Protein AF-0000000068951073 (afdb_homodimer)

Solvent-accessible surface area (backbone atoms only — not comparable to full-atom values): 12946 Å² total; per-residue (Å²): 120,72,70,44,59,43,46,35,38,71,40,41,69,66,55,44,50,53,49,53,48,31,36,75,71,64,76,38,77,85,59,96,83,52,54,83,24,68,29,60,34,55,61,54,44,25,63,67,56,27,72,68,44,30,48,49,50,26,48,31,49,72,62,54,39,54,24,52,64,53,44,18,71,74,68,70,48,55,50,70,59,49,50,55,52,49,49,54,37,34,74,46,60,66,33,48,74,41,80,28,74,96,70,26,56,11,53,41,41,55,45,40,25,37,32,37,65,45,67,40,105,119,72,68,44,59,42,48,35,38,72,42,40,68,66,54,44,51,53,49,54,49,32,36,75,71,64,76,39,76,84,60,96,83,52,55,83,24,67,29,61,34,54,62,54,44,26,63,66,57,26,73,70,44,30,48,50,50,25,48,32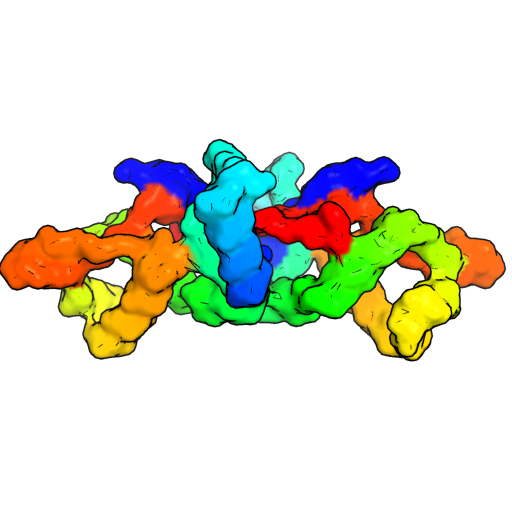,48,72,65,53,39,54,24,52,65,54,44,20,69,75,69,70,45,56,51,70,59,49,50,55,53,50,49,54,36,32,75,46,60,66,33,50,73,41,79,28,75,96,69,25,56,12,52,43,41,53,45,40,24,35,32,38,66,46,65,40,106

Secondary structure (DSSP, 8-state):
---SEEEEEE--HHHHHHHHHHHHTTS-PPPTT--SEEES-HHHHHHHT-HHHHHHHHHHHHH--SSHHHHHHHH---HHHHHHHHHHHHHHTS-EEEE-GGG-EEEE---SEEEEEEE--/---SEEEEEE--HHHHHHHHHHHHTTS-PPPTT--SEEES-HHHHHHHT-HHHHHHHHHHHHH--SSHHHHHHHH---HHHHHHHHHHHHHHTS-EEEE-GGG-EEEE---SEEEEEEE--

Structure (mmCIF, N/CA/C/O backbone):
data_AF-0000000068951073-model_v1
#
loop_
_entity.id
_entity.type
_entity.pdbx_description
1 polymer 'Putative transcriptional regulator'
#
loop_
_atom_site.group_PDB
_atom_site.id
_atom_site.type_symbol
_atom_site.label_atom_id
_atom_site.label_alt_id
_atom_site.label_comp_id
_atom_site.label_asym_id
_atom_site.label_entity_id
_atom_site.label_seq_id
_atom_site.pdbx_PDB_ins_code
_atom_site.Cartn_x
_atom_site.Cartn_y
_atom_site.Cartn_z
_atom_site.occupancy
_atom_site.B_iso_or_equiv
_atom_site.auth_seq_id
_atom_site.auth_comp_id
_atom_site.auth_asym_id
_atom_site.auth_atom_id
_atom_site.pdbx_PDB_model_num
ATOM 1 N N . MET A 1 1 ? -4.938 12.195 20.953 1 51.97 1 MET A N 1
ATOM 2 C CA . MET A 1 1 ? -4.168 10.992 21.25 1 51.97 1 MET A CA 1
ATOM 3 C C . MET A 1 1 ? -3.938 10.156 20 1 51.97 1 MET A C 1
ATOM 5 O O . MET A 1 1 ? -4.816 10.062 19.141 1 51.97 1 MET A O 1
ATOM 9 N N . MET A 1 2 ? -2.75 10.008 19.594 1 65 2 MET A N 1
ATOM 10 C CA . MET A 1 2 ? -2.455 9.242 18.375 1 65 2 MET A CA 1
ATOM 11 C C . MET A 1 2 ? -2.943 7.805 18.516 1 65 2 MET A C 1
ATOM 13 O O . MET A 1 2 ? -2.723 7.16 19.531 1 65 2 MET A O 1
ATOM 17 N N . SER A 1 3 ? -4.078 7.41 17.844 1 66.38 3 SER A N 1
ATOM 18 C CA . SER A 1 3 ? -4.797 6.145 17.953 1 66.38 3 SER A CA 1
ATOM 19 C C . SER A 1 3 ? -4.105 5.043 17.156 1 66.38 3 SER A C 1
ATOM 21 O O . SER A 1 3 ? -4.742 4.066 16.75 1 66.38 3 SER A O 1
ATOM 23 N N . GLY A 1 4 ? -2.838 5.125 16.984 1 85.62 4 GLY A N 1
ATOM 24 C CA . GLY A 1 4 ? -2.168 4.047 16.266 1 85.62 4 GLY A CA 1
ATOM 25 C C . GLY A 1 4 ? -2.27 4.172 14.766 1 85.62 4 GLY A C 1
ATOM 26 O O . GLY A 1 4 ? -2.26 5.281 14.227 1 85.62 4 GLY A O 1
ATOM 27 N N . ASN A 1 5 ? -2.26 3.107 13.984 1 91.25 5 ASN A N 1
ATOM 28 C CA . ASN A 1 5 ? -2.334 3.123 12.531 1 91.25 5 ASN A CA 1
ATOM 29 C C . ASN A 1 5 ? -3.779 3.123 12.039 1 91.25 5 ASN A C 1
ATOM 31 O O . ASN A 1 5 ? -4.629 2.434 12.609 1 91.25 5 ASN A O 1
ATOM 35 N N . LEU A 1 6 ? -4.039 3.941 11.117 1 93.44 6 LEU A N 1
ATOM 36 C CA . LEU A 1 6 ? -5.32 3.945 10.422 1 93.44 6 LEU A CA 1
ATOM 37 C C . LEU A 1 6 ? -5.418 2.77 9.461 1 93.44 6 LEU A C 1
ATOM 39 O O . LEU A 1 6 ? -4.531 2.568 8.625 1 93.44 6 LEU A O 1
ATOM 43 N N . LYS A 1 7 ? -6.48 1.949 9.531 1 94.44 7 LYS A N 1
ATOM 44 C CA . LYS A 1 7 ? -6.68 0.857 8.586 1 94.44 7 LYS A CA 1
ATOM 45 C C . LYS A 1 7 ? -7.285 1.367 7.277 1 94.44 7 LYS A C 1
ATOM 47 O O . LYS A 1 7 ? -8.305 2.057 7.289 1 94.44 7 LYS A O 1
ATOM 52 N N . ILE A 1 8 ? -6.648 0.979 6.219 1 95 8 ILE A N 1
ATOM 53 C CA . ILE A 1 8 ? -7.148 1.418 4.922 1 95 8 ILE A CA 1
ATOM 54 C C . ILE A 1 8 ? -7.391 0.206 4.023 1 95 8 ILE A C 1
ATOM 56 O O . ILE A 1 8 ? -6.812 -0.862 4.242 1 95 8 ILE A O 1
ATOM 60 N N . GLY A 1 9 ? -8.305 0.366 3.092 1 93.38 9 GLY A N 1
ATOM 61 C CA . GLY A 1 9 ? -8.617 -0.663 2.109 1 93.38 9 GLY A CA 1
ATOM 62 C C . GLY A 1 9 ? -8.5 -0.174 0.679 1 93.38 9 GLY A C 1
ATOM 63 O O . GLY A 1 9 ? -8.352 1.025 0.436 1 93.38 9 GLY A O 1
ATOM 64 N N . ILE A 1 10 ? -8.516 -1.076 -0.234 1 94.94 10 ILE A N 1
ATOM 65 C CA . ILE A 1 10 ? -8.562 -0.79 -1.664 1 94.94 10 ILE A CA 1
ATOM 66 C C . ILE A 1 10 ? -9.836 -1.378 -2.271 1 94.94 10 ILE A C 1
ATOM 68 O O . ILE A 1 10 ? -10.117 -2.566 -2.105 1 94.94 10 ILE A O 1
ATOM 72 N N . ALA A 1 11 ? -10.547 -0.607 -2.934 1 91.06 11 ALA A N 1
ATOM 73 C CA . ALA A 1 11 ? -11.742 -1.056 -3.646 1 91.06 11 ALA A CA 1
ATOM 74 C C . ALA A 1 11 ? -12.094 -0.101 -4.785 1 91.06 11 ALA A C 1
ATOM 76 O O . ALA A 1 11 ? -11.984 1.118 -4.633 1 91.06 11 ALA A O 1
ATOM 77 N N . SER A 1 12 ? -12.43 -0.681 -5.879 1 88.44 12 SER A N 1
ATOM 78 C CA . SER A 1 12 ? -12.898 0.147 -6.984 1 88.44 12 SER A CA 1
ATOM 79 C C . SER A 1 12 ? -14.156 0.924 -6.602 1 88.44 12 SER A C 1
ATOM 81 O O . SER A 1 12 ? -14.828 0.581 -5.629 1 88.44 12 SER A O 1
ATOM 83 N N . LEU A 1 13 ? -14.406 1.966 -7.387 1 84.94 13 LEU A N 1
ATOM 84 C CA . LEU A 1 13 ? -15.617 2.742 -7.141 1 84.94 13 LEU A CA 1
ATOM 85 C C . LEU A 1 13 ? -16.859 1.858 -7.238 1 84.94 13 LEU A C 1
ATOM 87 O O . LEU A 1 13 ? -17.766 1.964 -6.41 1 84.94 13 LEU A O 1
ATOM 91 N N . ASP A 1 14 ? -16.859 0.975 -8.203 1 90.62 14 ASP A N 1
ATOM 92 C CA . ASP A 1 14 ? -17.984 0.076 -8.383 1 90.62 14 ASP A CA 1
ATOM 93 C C . ASP A 1 14 ? -18.125 -0.882 -7.199 1 90.62 14 ASP A C 1
ATOM 95 O O . ASP A 1 14 ? -19.234 -1.136 -6.715 1 90.62 14 ASP A O 1
ATOM 99 N N . ASP A 1 15 ? -17 -1.339 -6.824 1 88.44 15 ASP A N 1
ATOM 100 C CA . ASP A 1 15 ? -17.031 -2.244 -5.68 1 88.44 15 ASP A CA 1
ATOM 101 C C . ASP A 1 15 ? -17.5 -1.525 -4.422 1 88.44 15 ASP A C 1
ATOM 103 O O . ASP A 1 15 ? -18.266 -2.082 -3.637 1 88.44 15 ASP A O 1
ATOM 107 N N . PHE A 1 16 ? -17.078 -0.394 -4.273 1 82.56 16 PHE A N 1
ATOM 108 C CA . PHE A 1 16 ? -17.469 0.388 -3.107 1 82.56 16 PHE A CA 1
ATOM 109 C C . PHE A 1 16 ? -18.969 0.666 -3.125 1 82.56 16 PHE A C 1
ATOM 111 O O . PHE A 1 16 ? -19.656 0.482 -2.115 1 82.56 16 PHE A O 1
ATOM 118 N N . LYS A 1 17 ? -19.453 1.076 -4.227 1 87.81 17 LYS A N 1
ATOM 119 C CA . LYS A 1 17 ? -20.875 1.345 -4.375 1 87.81 17 LYS A CA 1
ATOM 120 C C . LYS A 1 17 ? -21.703 0.096 -4.082 1 87.81 17 LYS A C 1
ATOM 122 O O . LYS A 1 17 ? -22.719 0.165 -3.387 1 87.81 17 LYS A O 1
ATOM 127 N N . ALA A 1 18 ? -21.328 -0.991 -4.656 1 92.12 18 ALA A N 1
ATOM 128 C CA . ALA A 1 18 ? -22.016 -2.258 -4.453 1 92.12 18 ALA A CA 1
ATOM 129 C C . ALA A 1 18 ? -22.047 -2.637 -2.977 1 92.12 18 ALA A C 1
ATOM 131 O O . ALA A 1 18 ? -23.078 -3.096 -2.469 1 92.12 18 ALA A O 1
ATOM 132 N N . ARG A 1 19 ? -20.938 -2.393 -2.352 1 87.88 19 ARG A N 1
ATOM 133 C CA . ARG A 1 19 ? -20.859 -2.705 -0.928 1 87.88 19 ARG A CA 1
ATOM 134 C C . ARG A 1 19 ? -21.766 -1.785 -0.113 1 87.88 19 ARG A C 1
ATOM 136 O O . ARG A 1 19 ? -22.484 -2.242 0.779 1 87.88 19 ARG A O 1
ATOM 143 N N . THR A 1 20 ? -21.672 -0.516 -0.408 1 87.62 20 THR A N 1
ATOM 144 C CA . THR A 1 20 ? -22.5 0.465 0.277 1 87.62 20 THR A CA 1
ATOM 145 C C . THR A 1 20 ? -23.984 0.143 0.09 1 87.62 20 THR A C 1
ATOM 147 O O . THR A 1 20 ? -24.766 0.214 1.041 1 87.62 20 THR A O 1
ATOM 150 N N . MET A 1 21 ? -24.297 -0.303 -1.129 1 93.31 21 MET A N 1
ATOM 151 C CA . MET A 1 21 ? -25.672 -0.675 -1.417 1 93.31 21 MET A CA 1
ATOM 152 C C . MET A 1 21 ? -26.078 -1.931 -0.648 1 93.31 21 MET A C 1
ATOM 154 O O . MET A 1 21 ? -27.172 -2.01 -0.109 1 93.31 21 MET A O 1
ATOM 158 N N . ALA A 1 22 ? -25.234 -2.869 -0.587 1 93.5 22 ALA A N 1
ATOM 159 C CA . ALA A 1 22 ? -25.5 -4.105 0.138 1 93.5 22 ALA A CA 1
ATOM 160 C C . ALA A 1 22 ? -25.703 -3.84 1.626 1 93.5 22 ALA A C 1
ATOM 162 O O . ALA A 1 22 ? -26.562 -4.465 2.266 1 93.5 22 ALA A O 1
ATOM 163 N N . ILE A 1 23 ? -24.969 -2.908 2.17 1 91.38 23 ILE A N 1
ATOM 164 C CA . ILE A 1 23 ? -25.109 -2.523 3.57 1 91.38 23 ILE A CA 1
ATOM 165 C C . ILE A 1 23 ? -26.453 -1.835 3.785 1 91.38 23 ILE A C 1
ATOM 167 O O . ILE A 1 23 ? -27.172 -2.146 4.738 1 91.38 23 ILE A O 1
ATOM 171 N N . ALA A 1 24 ? -26.781 -0.931 2.916 1 93.12 24 ALA A N 1
ATOM 172 C CA . ALA A 1 24 ? -28.031 -0.193 3.004 1 93.12 24 ALA A CA 1
ATOM 17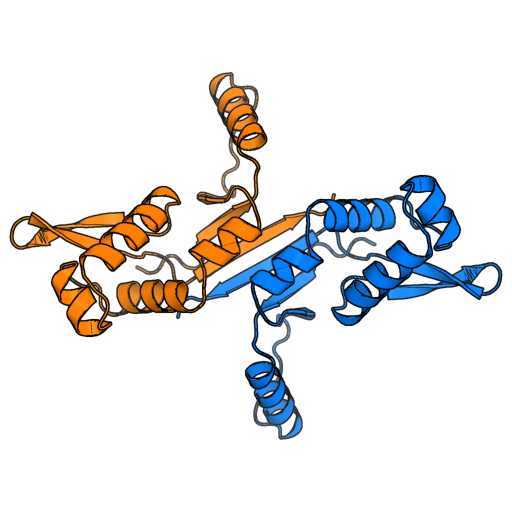3 C C . ALA A 1 24 ? -29.234 -1.133 2.896 1 93.12 24 ALA A C 1
ATOM 175 O O . ALA A 1 24 ? -30.25 -0.932 3.564 1 93.12 24 ALA A O 1
ATOM 176 N N . ARG A 1 25 ? -29.094 -2.203 2.268 1 95.44 25 ARG A N 1
ATOM 177 C CA . ARG A 1 25 ? -30.156 -3.174 2.041 1 95.44 25 ARG A CA 1
ATOM 178 C C . ARG A 1 25 ? -30.141 -4.273 3.096 1 95.44 25 ARG A C 1
ATOM 180 O O . ARG A 1 25 ? -30.953 -5.191 3.066 1 95.44 25 ARG A O 1
ATOM 187 N N . GLY A 1 26 ? -29.109 -4.164 3.92 1 92.44 26 GLY A N 1
ATOM 188 C CA . GLY A 1 26 ? -29.016 -5.105 5.027 1 92.44 26 GLY A CA 1
ATOM 189 C C . GLY A 1 26 ? -28.406 -6.438 4.637 1 92.44 26 GLY A C 1
ATOM 190 O O . GLY A 1 26 ? -28.484 -7.406 5.391 1 92.44 26 GLY A O 1
ATOM 191 N N . LYS A 1 27 ? -27.844 -6.559 3.52 1 93.5 27 LYS A N 1
ATOM 192 C CA . LYS A 1 27 ? -27.266 -7.805 3.023 1 93.5 27 LYS A CA 1
ATOM 193 C C . LYS A 1 27 ? -25.844 -7.996 3.537 1 93.5 27 LYS A C 1
ATOM 195 O O . LYS A 1 27 ? -25.312 -9.109 3.508 1 93.5 27 LYS A O 1
ATOM 200 N N . LEU A 1 28 ? -25.312 -6.836 3.898 1 87.75 28 LEU A N 1
ATOM 201 C CA . LEU A 1 28 ? -23.938 -6.863 4.387 1 87.75 28 LEU A CA 1
ATOM 202 C C . LEU A 1 28 ? -23.781 -6.02 5.652 1 87.75 28 LEU A C 1
ATOM 204 O O . LEU A 1 28 ? -24.281 -4.895 5.711 1 87.75 28 LEU A O 1
ATOM 208 N N . LYS A 1 29 ? -23.312 -6.551 6.707 1 88.56 29 LYS A N 1
ATOM 209 C CA . LYS A 1 29 ? -23 -5.809 7.926 1 88.56 29 LYS A CA 1
ATOM 210 C C . LYS A 1 29 ? -21.516 -5.484 8 1 88.56 29 LYS A C 1
ATOM 212 O O . LYS A 1 29 ? -20.672 -6.383 7.945 1 88.56 29 LYS A O 1
ATOM 217 N N . PRO A 1 30 ? -21.25 -4.238 8.07 1 84.12 30 PRO A N 1
ATOM 218 C CA . PRO A 1 30 ? -19.828 -3.914 8.18 1 84.12 30 PRO A CA 1
ATOM 219 C C . PRO A 1 30 ? -19.172 -4.516 9.43 1 84.12 30 PRO A C 1
ATOM 221 O O . PRO A 1 30 ? -19.797 -4.531 10.5 1 84.12 30 PRO A O 1
ATOM 224 N N . GLY A 1 31 ? -17.984 -5.055 9.195 1 82.12 31 GLY A N 1
ATOM 225 C CA . GLY A 1 31 ? -17.281 -5.648 10.32 1 82.12 31 GLY A CA 1
ATOM 226 C C . GLY A 1 31 ? -16.656 -4.617 11.242 1 82.12 31 GLY A C 1
ATOM 227 O O . GLY A 1 31 ? -16.422 -3.473 10.844 1 82.12 31 GLY A O 1
ATOM 228 N N . LYS A 1 32 ? -16.469 -4.977 12.508 1 80.81 32 LYS A N 1
ATOM 229 C CA . LYS A 1 32 ? -15.891 -4.082 13.5 1 80.81 32 LYS A CA 1
ATOM 230 C C . LYS A 1 32 ? -14.484 -3.658 13.102 1 80.81 32 LYS A C 1
ATOM 232 O O . LYS A 1 32 ? -14.062 -2.537 13.398 1 80.81 32 LYS A O 1
ATOM 237 N N . ASP A 1 33 ? -13.789 -4.504 12.281 1 84.06 33 ASP A N 1
ATOM 238 C CA . ASP A 1 33 ? -12.391 -4.254 11.969 1 84.06 33 ASP A CA 1
ATOM 239 C C . ASP A 1 33 ? -12.219 -3.824 10.516 1 84.06 33 ASP A C 1
ATOM 241 O O . ASP A 1 33 ? -11.117 -3.865 9.969 1 84.06 33 ASP A O 1
ATOM 245 N N . GLU A 1 34 ? -13.227 -3.328 9.992 1 87.5 34 GLU A N 1
ATOM 246 C CA . GLU A 1 34 ? -13.164 -2.955 8.586 1 87.5 34 GLU A CA 1
ATOM 247 C C . GLU A 1 34 ? -12.445 -1.622 8.398 1 87.5 34 GLU A C 1
ATOM 249 O O . GLU A 1 34 ? -12.547 -0.733 9.242 1 87.5 34 GLU A O 1
ATOM 254 N N . PRO A 1 35 ? -11.836 -1.498 7.293 1 90 35 PRO A N 1
ATOM 255 C CA . PRO A 1 35 ? -11.18 -0.217 7.023 1 90 35 PRO A CA 1
ATOM 256 C C . PRO A 1 35 ? -12.148 0.964 7.074 1 90 35 PRO A C 1
ATOM 258 O O . PRO A 1 35 ? -13.297 0.844 6.637 1 90 35 PRO A O 1
ATOM 261 N N . LYS A 1 36 ? -11.609 2.084 7.598 1 85.12 36 LYS A N 1
ATOM 262 C CA . LYS A 1 36 ? -12.398 3.311 7.66 1 85.12 36 LYS A CA 1
ATOM 263 C C . LYS A 1 36 ? -12.156 4.184 6.434 1 85.12 36 LYS A C 1
ATOM 265 O O . LYS A 1 36 ? -12.938 5.09 6.145 1 85.12 36 LYS A O 1
ATOM 270 N N . VAL A 1 37 ? -11.086 3.895 5.816 1 92.12 37 VAL A N 1
ATOM 271 C CA . VAL A 1 37 ? -10.68 4.676 4.652 1 92.12 37 VAL A CA 1
ATOM 272 C C . VAL A 1 37 ? -10.43 3.744 3.471 1 92.12 37 VAL A C 1
ATOM 274 O O . VAL A 1 37 ? -9.797 2.693 3.623 1 92.12 37 VAL A O 1
ATOM 277 N N . TRP A 1 38 ? -10.945 4.199 2.283 1 92.56 38 TRP A N 1
ATOM 278 C CA . TRP A 1 38 ? -10.828 3.367 1.09 1 92.56 38 TRP A CA 1
ATOM 279 C C . TRP A 1 38 ? -10.242 4.164 -0.072 1 92.56 38 TRP A C 1
ATOM 281 O O . TRP A 1 38 ? -10.617 5.316 -0.298 1 92.56 38 TRP A O 1
ATOM 291 N N . PHE A 1 39 ? -9.352 3.539 -0.693 1 95.44 39 PHE A N 1
ATOM 292 C CA . PHE A 1 39 ? -8.805 4.094 -1.923 1 95.44 39 PHE A CA 1
ATOM 293 C C . PHE A 1 39 ? -9.242 3.279 -3.131 1 95.44 39 PHE A C 1
ATOM 295 O O . PHE A 1 39 ? -9.414 2.061 -3.039 1 95.44 39 PHE A O 1
ATOM 302 N N . GLN A 1 40 ? -9.305 3.896 -4.277 1 94.19 40 GLN A N 1
ATOM 303 C CA . GLN A 1 40 ? -9.812 3.248 -5.48 1 94.19 40 GLN A CA 1
ATOM 304 C C . GLN A 1 40 ? -8.805 2.25 -6.035 1 94.19 40 GLN A C 1
ATOM 306 O O . GLN A 1 40 ? -9.172 1.321 -6.758 1 94.19 40 GLN A O 1
ATOM 311 N N . SER A 1 41 ? -7.516 2.5 -5.754 1 95.25 41 SER A N 1
ATOM 312 C CA . SER A 1 41 ? -6.445 1.646 -6.258 1 95.25 41 SER A CA 1
ATOM 313 C C . SER A 1 41 ? -5.141 1.895 -5.512 1 95.25 41 SER A C 1
ATOM 315 O O . SER A 1 41 ? -5.02 2.877 -4.773 1 95.25 41 SER A O 1
ATOM 317 N N . LEU A 1 42 ? -4.25 1.015 -5.734 1 96.25 42 LEU A N 1
ATOM 318 C CA . LEU A 1 42 ? -2.924 1.207 -5.16 1 96.25 42 LEU A CA 1
ATOM 319 C C . LEU A 1 42 ? -2.238 2.424 -5.77 1 96.25 42 LEU A C 1
ATOM 321 O O . LEU A 1 42 ? -1.478 3.119 -5.09 1 96.25 42 LEU A O 1
ATOM 325 N N . ASP A 1 43 ? -2.58 2.721 -7.035 1 97.06 43 ASP A N 1
ATOM 326 C CA . ASP A 1 43 ? -2.029 3.906 -7.684 1 97.06 43 ASP A CA 1
ATOM 327 C C . ASP A 1 43 ? -2.506 5.184 -6.996 1 97.06 43 ASP A C 1
ATOM 329 O O . ASP A 1 43 ? -1.719 6.105 -6.773 1 97.06 43 ASP A O 1
ATOM 333 N N . VAL A 1 44 ? -3.736 5.195 -6.746 1 96.75 44 VAL A N 1
ATOM 334 C CA . VAL A 1 44 ? -4.305 6.359 -6.074 1 96.75 44 VAL A CA 1
ATOM 335 C C . VAL A 1 44 ? -3.711 6.488 -4.676 1 96.75 44 VAL A C 1
ATOM 337 O O . VAL A 1 44 ? -3.342 7.586 -4.25 1 96.75 44 VAL A O 1
ATOM 340 N N . LEU A 1 45 ? -3.619 5.387 -3.955 1 97.31 45 LEU A N 1
ATOM 341 C CA . LEU A 1 45 ? -2.988 5.367 -2.639 1 97.31 45 LEU A CA 1
ATOM 342 C C . LEU A 1 45 ? -1.578 5.945 -2.705 1 97.31 45 LEU A C 1
ATOM 344 O O . LEU A 1 45 ? -1.208 6.789 -1.884 1 97.31 45 LEU A O 1
ATOM 348 N N . ALA A 1 46 ? -0.8 5.5 -3.684 1 97.31 46 ALA A N 1
ATOM 349 C CA . ALA A 1 46 ? 0.579 5.953 -3.844 1 97.31 46 ALA A CA 1
ATOM 350 C C . ALA A 1 46 ? 0.636 7.461 -4.078 1 97.31 46 ALA A C 1
ATOM 352 O O . ALA A 1 46 ? 1.508 8.148 -3.537 1 97.31 46 ALA A O 1
ATOM 353 N N . LYS A 1 47 ? -0.278 7.957 -4.812 1 97.44 47 LYS A N 1
ATOM 354 C CA . LYS A 1 47 ? -0.317 9.391 -5.098 1 97.44 47 LYS A CA 1
ATOM 355 C C . LYS A 1 47 ? -0.67 10.188 -3.85 1 97.44 47 LYS A C 1
ATOM 357 O O . LYS A 1 47 ? -0.028 11.195 -3.551 1 97.44 47 LYS A O 1
ATOM 362 N N . VAL A 1 48 ? -1.658 9.742 -3.141 1 97.44 48 VAL A N 1
ATOM 363 C CA . VAL A 1 48 ? -2.154 10.461 -1.973 1 97.44 48 VAL A CA 1
ATOM 364 C C . VAL A 1 48 ? -1.137 10.367 -0.838 1 97.44 48 VAL A C 1
ATOM 366 O O . VAL A 1 48 ? -0.958 11.328 -0.079 1 97.44 48 VAL A O 1
ATOM 369 N N . LEU A 1 49 ? -0.474 9.227 -0.795 1 97.19 49 LEU A N 1
ATOM 370 C CA . LEU A 1 49 ? 0.508 9.023 0.266 1 97.19 49 LEU A CA 1
ATOM 371 C C . LEU A 1 49 ? 1.927 9.086 -0.288 1 97.19 49 LEU A C 1
ATOM 373 O O . LEU A 1 49 ? 2.777 8.273 0.078 1 97.19 49 LEU A O 1
ATOM 377 N N . SER A 1 50 ? 2.127 9.953 -1.229 1 96 50 SER A N 1
ATOM 378 C CA . SER A 1 50 ? 3.473 10.227 -1.719 1 96 50 SER A CA 1
ATOM 379 C C . SER A 1 50 ? 4.418 10.578 -0.573 1 96 50 SER A C 1
ATOM 381 O O . SER A 1 50 ? 3.969 10.914 0.526 1 96 50 SER A O 1
ATOM 383 N N . PRO A 1 51 ? 5.719 10.523 -0.718 1 94.31 51 PRO A N 1
ATOM 384 C CA . PRO A 1 51 ? 6.656 10.898 0.343 1 94.31 51 PRO A CA 1
ATOM 385 C C . PRO A 1 51 ? 6.414 12.312 0.875 1 94.31 51 PRO A C 1
ATOM 387 O O . PRO A 1 51 ? 6.418 12.523 2.09 1 94.31 51 PRO A O 1
ATOM 390 N N . ALA A 1 52 ? 6.16 13.227 -0.002 1 95.44 52 ALA A N 1
ATOM 391 C CA . ALA A 1 52 ? 5.902 14.602 0.409 1 95.44 52 ALA A CA 1
ATOM 392 C C . ALA A 1 52 ? 4.629 14.695 1.247 1 95.44 52 ALA A C 1
ATOM 394 O O . ALA A 1 52 ? 4.59 15.406 2.252 1 95.44 52 ALA A O 1
ATOM 395 N N . ASN A 1 53 ? 3.609 13.93 0.832 1 97.06 53 ASN A N 1
ATOM 396 C CA . ASN A 1 53 ? 2.346 13.977 1.561 1 97.06 53 ASN A CA 1
ATOM 397 C C . ASN A 1 53 ? 2.455 13.281 2.916 1 97.06 53 ASN A C 1
ATOM 399 O O . ASN A 1 53 ? 1.838 13.719 3.891 1 97.06 53 ASN A O 1
ATOM 403 N N . ARG A 1 54 ? 3.213 12.273 2.969 1 96.31 54 ARG A N 1
ATOM 404 C CA . ARG A 1 54 ? 3.447 11.609 4.25 1 96.31 54 ARG A CA 1
ATOM 405 C C . ARG A 1 54 ? 4.188 12.531 5.211 1 96.31 54 ARG A C 1
ATOM 407 O O . ARG A 1 54 ? 3.875 12.57 6.402 1 96.31 54 ARG A O 1
ATOM 414 N N . GLN A 1 55 ? 5.145 13.219 4.684 1 95.94 55 GLN A N 1
ATOM 415 C CA . GLN A 1 55 ? 5.852 14.203 5.504 1 95.94 55 GLN A CA 1
ATOM 416 C C . GLN A 1 55 ? 4.902 15.281 6.016 1 95.94 55 GLN A C 1
ATOM 418 O O . GLN A 1 55 ? 5.008 15.711 7.168 1 95.94 55 GLN A O 1
ATOM 423 N N . LEU A 1 56 ? 4.07 15.688 5.156 1 97.88 56 LEU A N 1
ATOM 424 C CA . LEU A 1 56 ? 3.082 16.688 5.535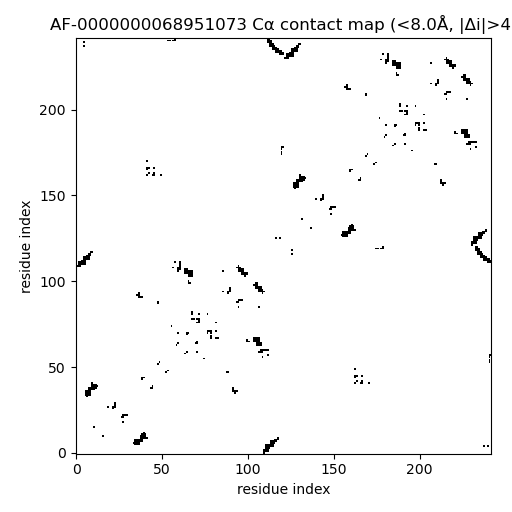 1 97.88 56 LEU A CA 1
ATOM 425 C C . LEU A 1 56 ? 2.186 16.188 6.656 1 97.88 56 LEU A C 1
ATOM 427 O O . LEU A 1 56 ? 1.941 16.891 7.637 1 97.88 56 LEU A O 1
ATOM 431 N N . LEU A 1 57 ? 1.696 14.945 6.512 1 97.56 57 LEU A N 1
ATOM 432 C CA . LEU A 1 57 ? 0.856 14.328 7.535 1 97.56 57 LEU A CA 1
ATOM 433 C C . LEU A 1 57 ? 1.603 14.227 8.859 1 97.56 57 LEU A C 1
ATOM 435 O O . LEU A 1 57 ? 1.036 14.508 9.922 1 97.56 57 LEU A O 1
ATOM 439 N N . ALA A 1 58 ? 2.84 13.875 8.812 1 96.25 58 ALA A N 1
ATOM 440 C CA . ALA A 1 58 ? 3.668 13.773 10.016 1 96.25 58 ALA A CA 1
ATOM 441 C C . ALA A 1 58 ? 3.811 15.133 10.695 1 96.25 58 ALA A C 1
ATOM 443 O O . ALA A 1 58 ? 3.689 15.234 11.922 1 96.25 58 ALA A O 1
ATOM 444 N N . LEU A 1 59 ? 4.098 16.109 9.93 1 97.5 59 LEU A N 1
ATOM 445 C CA . LEU A 1 59 ? 4.277 17.453 10.461 1 97.5 59 LEU A CA 1
ATOM 446 C C . LEU A 1 59 ? 3.006 17.938 11.148 1 97.5 59 LEU A C 1
ATOM 448 O O . LEU A 1 59 ? 3.07 18.531 12.227 1 97.5 59 LEU A O 1
ATOM 452 N N . ILE A 1 60 ? 1.894 17.688 10.516 1 97.75 60 ILE A N 1
ATOM 453 C CA . ILE A 1 60 ? 0.617 18.109 11.086 1 97.75 60 ILE A CA 1
ATOM 454 C C . ILE A 1 60 ? 0.39 17.375 12.414 1 97.75 60 ILE A C 1
ATOM 456 O O . ILE A 1 60 ? -0.025 17.984 13.398 1 97.75 60 ILE A O 1
ATOM 460 N N . ALA A 1 61 ? 0.662 16.125 12.414 1 95.69 61 ALA A N 1
ATOM 461 C CA . ALA A 1 61 ? 0.484 15.336 13.633 1 95.69 61 ALA A CA 1
ATOM 462 C C . ALA A 1 61 ? 1.388 15.844 14.75 1 95.69 61 ALA A C 1
ATOM 464 O O . ALA A 1 61 ? 0.992 15.859 15.914 1 95.69 61 ALA A O 1
ATOM 465 N N . GLU A 1 62 ? 2.533 16.266 14.383 1 95.12 62 GLU A N 1
ATOM 466 C CA . GLU A 1 62 ? 3.551 16.672 15.352 1 95.12 62 GLU A CA 1
ATOM 467 C C . GLU A 1 62 ? 3.285 18.078 15.875 1 95.12 62 GLU A C 1
ATOM 469 O O . GLU A 1 62 ? 3.531 18.359 17.047 1 95.12 62 GLU A O 1
ATOM 474 N N . THR A 1 63 ? 2.811 18.953 15.039 1 96.12 63 THR A N 1
ATOM 475 C CA . THR A 1 63 ? 2.846 20.359 15.414 1 96.12 63 THR A CA 1
ATOM 476 C C . THR A 1 63 ? 1.434 20.891 15.625 1 96.12 63 THR A C 1
ATOM 478 O O . THR A 1 63 ? 1.256 22 16.156 1 96.12 63 THR A O 1
ATOM 481 N N . ASN A 1 64 ? 0.414 20.188 15.125 1 96.06 64 ASN A N 1
ATOM 482 C CA . ASN A 1 64 ? -0.973 20.625 15.258 1 96.06 64 ASN A CA 1
ATOM 483 C C . ASN A 1 64 ? -1.144 22.078 14.844 1 96.06 64 ASN A C 1
ATOM 485 O O . ASN A 1 64 ? -1.626 22.906 15.633 1 96.06 64 ASN A O 1
ATOM 489 N N . PRO A 1 65 ? -0.8 22.391 13.641 1 97.5 65 PRO A N 1
ATOM 490 C CA . PRO A 1 65 ? -0.888 23.797 13.219 1 97.5 65 PRO A CA 1
ATOM 491 C C . PRO A 1 65 ? -2.299 24.359 13.344 1 97.5 65 PRO A C 1
ATOM 493 O O . PRO A 1 65 ? -3.279 23.641 13.125 1 97.5 65 PRO A O 1
ATOM 496 N N . GLU A 1 66 ? -2.428 25.641 13.562 1 96.88 66 GLU A N 1
ATOM 497 C CA . GLU A 1 66 ? -3.705 26.281 13.844 1 96.88 66 GLU A CA 1
ATOM 498 C C . GLU A 1 66 ? -4.355 26.797 12.562 1 96.88 66 GLU A C 1
ATOM 500 O O . GLU A 1 66 ? -5.504 27.25 12.578 1 96.88 66 GLU A O 1
ATOM 505 N N . SER A 1 67 ? -3.562 26.797 11.477 1 97.38 67 SER A N 1
ATOM 506 C CA . SER A 1 67 ? -4.098 27.312 10.219 1 97.38 67 SER A CA 1
ATOM 507 C C . SER A 1 67 ? -3.271 26.844 9.031 1 97.38 67 SER A C 1
ATOM 509 O O . SER A 1 67 ? -2.164 26.328 9.203 1 97.38 67 SER A O 1
ATOM 511 N N . LEU A 1 68 ? -3.875 27 7.809 1 97.62 68 LEU A N 1
ATOM 512 C CA . LEU A 1 68 ? -3.143 26.703 6.582 1 97.62 68 LEU A CA 1
ATOM 513 C C . LEU A 1 68 ? -1.964 27.656 6.414 1 97.62 68 LEU A C 1
ATOM 515 O O . LEU A 1 68 ? -0.919 27.281 5.883 1 97.62 68 LEU A O 1
ATOM 519 N N . GLU A 1 69 ? -2.111 28.859 6.906 1 97.56 69 GLU A N 1
ATOM 520 C CA . GLU A 1 69 ? -1.035 29.844 6.84 1 97.56 69 GLU A CA 1
ATOM 521 C C . GLU A 1 69 ? 0.164 29.406 7.676 1 97.56 69 GLU A C 1
ATOM 523 O O . GLU A 1 69 ? 1.308 29.5 7.227 1 97.56 69 GLU A O 1
ATOM 528 N N . GLU A 1 70 ? -0.14 28.953 8.844 1 97.69 70 GLU A N 1
ATOM 529 C CA . GLU A 1 70 ? 0.932 28.453 9.695 1 97.69 70 GLU A CA 1
ATOM 530 C C . GLU A 1 70 ? 1.633 27.25 9.062 1 97.69 70 GLU A C 1
ATOM 532 O O . GLU A 1 70 ? 2.861 27.156 9.094 1 97.69 70 GLU A O 1
ATOM 537 N N . LEU A 1 71 ? 0.854 26.391 8.5 1 98.06 71 LEU A N 1
ATOM 538 C CA . LEU A 1 71 ? 1.409 25.219 7.824 1 98.06 71 LEU A CA 1
ATOM 539 C C . LEU A 1 71 ? 2.279 25.625 6.645 1 98.06 71 LEU A C 1
ATOM 541 O O . LEU A 1 71 ? 3.328 25.031 6.402 1 98.06 71 LEU A O 1
ATOM 545 N N . SER A 1 72 ? 1.856 26.594 5.922 1 98.38 72 SER A N 1
ATOM 546 C CA . SER A 1 72 ? 2.625 27.125 4.805 1 98.38 72 SER A CA 1
ATOM 547 C C . SER A 1 72 ? 3.984 27.641 5.266 1 98.38 72 SER A C 1
ATOM 549 O O . SER A 1 72 ? 5.004 27.391 4.625 1 98.38 72 SER A O 1
ATOM 551 N N . GLN A 1 73 ? 4.023 28.328 6.332 1 98.12 73 GLN A N 1
ATOM 552 C CA . GLN A 1 73 ? 5.27 28.844 6.883 1 98.12 73 GLN A CA 1
ATOM 553 C C . GLN A 1 73 ? 6.211 27.719 7.289 1 98.12 73 GLN A C 1
ATOM 555 O O . GLN A 1 73 ? 7.414 27.781 7.039 1 98.12 73 GLN A O 1
ATOM 560 N N . LYS A 1 74 ? 5.641 26.719 7.793 1 97.69 74 LYS A N 1
ATOM 561 C CA . LYS A 1 74 ? 6.438 25.594 8.289 1 97.69 74 LYS A CA 1
ATOM 562 C C . LYS A 1 74 ? 6.969 24.734 7.145 1 97.69 74 LYS A C 1
ATOM 564 O O . LYS A 1 74 ? 8.016 24.109 7.27 1 97.69 74 LYS A O 1
ATOM 569 N N . THR A 1 75 ? 6.203 24.688 6.051 1 97.62 75 THR A N 1
ATOM 570 C CA . THR A 1 75 ? 6.547 23.766 4.984 1 97.62 75 THR A CA 1
ATOM 571 C C . THR A 1 75 ? 7.172 24.5 3.803 1 97.62 75 THR A C 1
ATOM 573 O O . THR A 1 75 ? 7.809 23.875 2.947 1 97.62 75 THR A O 1
ATOM 576 N N . GLY A 1 76 ? 6.836 25.734 3.658 1 97.88 76 GLY A N 1
ATOM 577 C CA . GLY A 1 76 ? 7.246 26.5 2.49 1 97.88 76 GLY A CA 1
ATOM 578 C C . GLY A 1 76 ? 6.344 26.297 1.292 1 97.88 76 GLY A C 1
ATOM 579 O O . GLY A 1 76 ? 6.621 26.797 0.203 1 97.88 76 GLY A O 1
ATOM 580 N N . ARG A 1 77 ? 5.344 25.578 1.487 1 97.88 77 ARG A N 1
ATOM 581 C CA . ARG A 1 77 ? 4.387 25.328 0.413 1 97.88 77 ARG A CA 1
ATOM 582 C C . ARG A 1 77 ? 3.336 26.438 0.358 1 97.88 77 ARG A C 1
ATOM 584 O O . ARG A 1 77 ? 2.945 26.984 1.393 1 97.88 77 ARG A O 1
ATOM 591 N N . ALA A 1 78 ? 2.85 26.656 -0.861 1 98.38 78 ALA A N 1
ATOM 592 C CA . ALA A 1 78 ? 1.797 27.656 -1.029 1 98.38 78 ALA A CA 1
ATOM 593 C C . ALA A 1 78 ? 0.503 27.203 -0.356 1 98.38 78 ALA A C 1
ATOM 595 O O . ALA A 1 78 ? 0.131 26.031 -0.43 1 98.38 78 ALA A O 1
ATOM 596 N N . VAL A 1 79 ? -0.198 28.172 0.259 1 98.06 79 VAL A N 1
ATOM 597 C CA . VAL A 1 79 ? -1.444 27.906 0.972 1 98.06 79 VAL A CA 1
ATOM 598 C C . VAL A 1 79 ? -2.451 27.25 0.028 1 98.06 79 VAL A C 1
ATOM 600 O O . VAL A 1 79 ? -3.154 26.312 0.411 1 98.06 79 VAL A O 1
ATOM 603 N N . SER A 1 80 ? -2.533 27.719 -1.169 1 98.06 80 SER A N 1
ATOM 604 C CA . SER A 1 80 ? -3.486 27.188 -2.137 1 98.06 80 SER A CA 1
ATOM 605 C C . SER A 1 80 ? -3.221 25.719 -2.42 1 98.06 80 SER A C 1
ATOM 607 O O . SER A 1 80 ? -4.152 24.906 -2.477 1 98.06 80 SER A O 1
ATOM 609 N N . ASN A 1 81 ? -1.964 25.375 -2.639 1 98 81 ASN A N 1
ATOM 610 C CA . ASN A 1 81 ? -1.567 24 -2.887 1 98 81 ASN A CA 1
ATOM 611 C C . ASN A 1 81 ? -1.846 23.109 -1.677 1 98 81 ASN A C 1
ATOM 613 O O . ASN A 1 81 ? -2.336 21.984 -1.824 1 98 81 ASN A O 1
ATOM 617 N N . LEU A 1 82 ? -1.527 23.641 -0.522 1 98.62 82 LEU A N 1
ATOM 618 C CA . LEU A 1 82 ? -1.804 22.891 0.706 1 98.62 82 LEU A CA 1
ATOM 619 C C . LEU A 1 82 ? -3.299 22.641 0.861 1 98.62 82 LEU A C 1
ATOM 621 O O . LEU A 1 82 ? -3.711 21.531 1.22 1 98.62 82 LEU A O 1
ATOM 625 N N . SER A 1 83 ? -4.059 23.641 0.639 1 98.19 83 SER A N 1
ATOM 626 C CA . SER A 1 83 ? -5.504 23.516 0.761 1 98.19 83 SER A CA 1
ATOM 627 C C . SER A 1 83 ? -6.039 22.422 -0.162 1 98.19 83 SER A C 1
ATOM 629 O O . SER A 1 83 ? -6.797 21.547 0.271 1 98.19 83 SER A O 1
ATOM 631 N N . ARG A 1 84 ? -5.625 22.469 -1.381 1 98.31 84 ARG A N 1
ATOM 632 C CA . ARG A 1 84 ? -6.062 21.453 -2.336 1 98.31 84 ARG A CA 1
ATOM 633 C C . ARG A 1 84 ? -5.652 20.047 -1.881 1 98.31 84 ARG A C 1
ATOM 635 O O . ARG A 1 84 ? -6.473 19.125 -1.881 1 98.31 84 ARG A O 1
ATOM 642 N N . THR A 1 85 ? -4.406 19.906 -1.464 1 98.38 85 THR A N 1
ATOM 643 C CA . THR A 1 85 ? -3.875 18.625 -1.016 1 98.38 85 THR A CA 1
ATOM 644 C C . THR A 1 85 ? -4.637 18.109 0.207 1 98.38 85 THR A C 1
ATOM 646 O O . THR A 1 85 ? -5.055 16.953 0.25 1 98.38 85 THR A O 1
ATOM 649 N N . LEU A 1 86 ? -4.863 19.016 1.143 1 98.62 86 LEU A N 1
ATOM 650 C CA . LEU A 1 86 ? -5.477 18.609 2.406 1 98.62 86 LEU A CA 1
ATOM 651 C C . LEU A 1 86 ? -6.965 18.344 2.229 1 98.62 86 LEU A C 1
ATOM 653 O O . LEU A 1 86 ? -7.523 17.469 2.898 1 98.62 86 LEU A O 1
ATOM 657 N N . ARG A 1 87 ? -7.531 19.016 1.299 1 98.19 87 ARG A N 1
ATOM 658 C CA . ARG A 1 87 ? -8.922 18.703 1.001 1 98.19 87 ARG A CA 1
ATOM 659 C C . ARG A 1 87 ? -9.039 17.312 0.383 1 98.19 87 ARG A C 1
ATOM 661 O O . ARG A 1 87 ? -9.961 16.547 0.709 1 98.19 87 ARG A O 1
ATOM 668 N N . THR A 1 88 ? -8.18 17.016 -0.49 1 97.81 88 THR A N 1
ATOM 669 C CA . THR A 1 88 ? -8.133 15.664 -1.034 1 97.81 88 THR A CA 1
ATOM 670 C C . THR A 1 88 ? -7.941 14.641 0.081 1 97.81 88 THR A C 1
ATOM 672 O O . THR A 1 88 ? -8.664 13.648 0.148 1 97.81 88 THR A O 1
ATOM 675 N N . MET A 1 89 ? -7.031 14.859 1.006 1 97.88 89 MET A N 1
ATOM 676 C CA . MET A 1 89 ? -6.754 13.953 2.117 1 97.88 89 MET A CA 1
ATOM 677 C C . MET A 1 89 ? -7.965 13.836 3.039 1 97.88 89 MET A C 1
ATOM 679 O O . MET A 1 89 ? -8.242 12.766 3.576 1 97.88 89 MET A O 1
ATOM 683 N N . GLU A 1 90 ? -8.602 14.945 3.242 1 97.56 90 GLU A N 1
ATOM 684 C CA . GLU A 1 90 ? -9.82 14.938 4.039 1 97.56 90 GLU A CA 1
ATOM 685 C C . GLU A 1 90 ? -10.898 14.07 3.393 1 97.56 90 GLU A C 1
ATOM 687 O O . GLU A 1 90 ? -11.586 13.312 4.078 1 97.56 90 GLU A O 1
ATOM 692 N N . GLY A 1 91 ? -11.031 14.195 2.07 1 95.5 91 GLY A N 1
ATOM 693 C CA . GLY A 1 91 ? -11.984 13.383 1.335 1 95.5 91 GLY A CA 1
ATOM 694 C C . GLY A 1 91 ? -11.766 11.891 1.509 1 95.5 91 GLY A C 1
ATOM 695 O O . GLY A 1 91 ? -12.711 11.109 1.472 1 95.5 91 GLY A O 1
ATOM 696 N N . TYR A 1 92 ? -10.547 11.477 1.756 1 95 92 TYR A N 1
ATOM 697 C CA . TYR A 1 92 ? -10.211 10.07 1.977 1 95 92 TYR A CA 1
ATOM 698 C C . TYR A 1 92 ? -10.305 9.711 3.455 1 95 92 TYR A C 1
ATOM 700 O O . TYR A 1 92 ? -10.227 8.539 3.822 1 95 92 TYR A O 1
ATOM 708 N N . GLY A 1 93 ? -10.383 10.742 4.289 1 94.75 93 GLY A N 1
ATOM 709 C CA . GLY A 1 93 ? -10.5 10.492 5.719 1 94.75 93 GLY A CA 1
ATOM 710 C C . GLY A 1 93 ? -9.164 10.484 6.434 1 94.75 93 GLY A C 1
ATOM 711 O O . GLY A 1 93 ? -9.07 10.055 7.586 1 94.75 93 GLY A O 1
ATOM 712 N N . LEU A 1 94 ? -8.109 10.984 5.859 1 96.5 94 LEU A N 1
ATOM 713 C CA . LEU A 1 94 ? -6.77 10.961 6.441 1 96.5 94 LEU A CA 1
ATOM 714 C C . LEU A 1 94 ? -6.59 12.094 7.445 1 96.5 94 LEU A C 1
ATOM 716 O O . LEU A 1 94 ? -5.762 11.992 8.359 1 96.5 94 LEU A O 1
ATOM 720 N N . ILE A 1 95 ? -7.328 13.133 7.246 1 97.5 95 ILE A N 1
ATOM 721 C CA . ILE A 1 95 ? -7.301 14.258 8.172 1 97.5 95 ILE A CA 1
ATOM 722 C C . ILE A 1 95 ? -8.711 14.82 8.352 1 97.5 95 ILE A C 1
ATOM 724 O O . ILE A 1 95 ? -9.641 14.391 7.668 1 97.5 95 ILE A O 1
ATOM 728 N N . HIS A 1 96 ? -8.883 15.602 9.266 1 97.44 96 HIS A N 1
ATOM 729 C CA . HIS A 1 96 ? -10.07 16.438 9.383 1 97.44 96 HIS A CA 1
ATOM 730 C C . HIS A 1 96 ? -9.703 17.859 9.797 1 97.44 96 HIS A C 1
ATOM 732 O O . HIS A 1 96 ? -8.609 18.094 10.328 1 97.44 96 HIS A O 1
ATOM 738 N N . PHE A 1 97 ? -10.602 18.766 9.438 1 97.44 97 PHE A N 1
ATOM 739 C CA . PHE A 1 97 ? -10.383 20.156 9.82 1 97.44 97 PHE A CA 1
ATOM 740 C C . PHE A 1 97 ? -11.172 20.5 11.07 1 97.44 97 PHE A C 1
ATOM 742 O O . PHE A 1 97 ? -12.305 20.047 11.242 1 97.44 97 PHE A O 1
ATOM 749 N N . GLU A 1 98 ? -10.555 21.188 11.906 1 96.81 98 GLU A N 1
ATOM 750 C CA . GLU A 1 98 ? -11.219 21.859 13.023 1 96.81 98 GLU A CA 1
ATOM 751 C C . GLU A 1 98 ? -11.234 23.375 12.836 1 96.81 98 GLU A C 1
ATOM 753 O O . GLU A 1 98 ? -10.453 23.906 12.047 1 96.81 98 GLU A O 1
ATOM 758 N N . GLN A 1 99 ? -12.234 23.906 13.469 1 92.62 99 GLN A N 1
ATOM 759 C CA . GLN A 1 99 ? -12.25 25.359 13.484 1 92.62 99 GLN A CA 1
ATOM 760 C C . GLN A 1 99 ? -11.234 25.922 14.477 1 92.62 99 GLN A C 1
ATOM 762 O O . GLN A 1 99 ? -11.359 25.719 15.688 1 92.62 99 GLN A O 1
ATOM 767 N N . GLY A 1 100 ? -10.234 26.453 13.922 1 84.75 100 GLY A N 1
ATOM 768 C CA . GLY A 1 100 ? -9.227 27.094 14.75 1 84.75 100 GLY A CA 1
ATOM 769 C C . GLY A 1 100 ? -9.562 28.531 15.102 1 84.75 100 GLY A C 1
ATOM 770 O O . GLY A 1 100 ? -10.703 28.969 14.938 1 84.75 100 GLY A O 1
ATOM 771 N N . PRO A 1 101 ? -8.578 29.25 15.727 1 86.75 101 PRO A N 1
ATOM 772 C CA . PRO A 1 101 ? -8.773 30.672 16.047 1 86.75 101 PRO A CA 1
ATOM 773 C C . 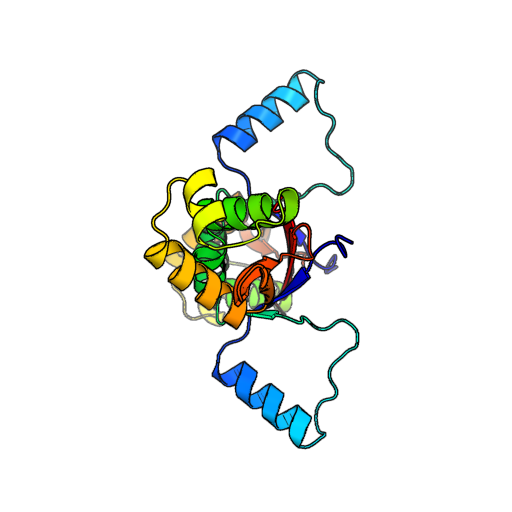PRO A 1 101 ? -9.172 31.484 14.82 1 86.75 101 PRO A C 1
ATOM 775 O O . PRO A 1 101 ? -8.68 31.234 13.711 1 86.75 101 PRO A O 1
ATOM 778 N N . ARG A 1 102 ? -10.125 32.5 14.984 1 90.25 102 ARG A N 1
ATOM 779 C CA . ARG A 1 102 ? -10.617 33.406 13.938 1 90.25 102 ARG A CA 1
ATOM 780 C C . ARG A 1 102 ? -11.266 32.625 12.805 1 90.25 102 ARG A C 1
ATOM 782 O O . ARG A 1 102 ? -11.148 32.969 11.641 1 90.25 102 ARG A O 1
ATOM 789 N N . ARG A 1 103 ? -11.609 31.469 13.078 1 89.44 103 ARG A N 1
ATOM 790 C CA . ARG A 1 103 ? -12.375 30.594 12.195 1 89.44 103 ARG A CA 1
ATOM 791 C C . ARG A 1 103 ? -11.484 29.984 11.117 1 89.44 103 ARG A C 1
ATOM 793 O O . ARG A 1 103 ? -11.953 29.688 10.016 1 89.44 103 ARG A O 1
ATOM 800 N N . ARG A 1 104 ? -10.219 30 11.453 1 91.25 104 ARG A N 1
ATOM 801 C CA . ARG A 1 104 ? -9.281 29.422 10.492 1 91.25 104 ARG A CA 1
ATOM 802 C C . ARG A 1 104 ? -9.375 27.906 10.484 1 91.25 104 ARG A C 1
ATOM 804 O O . ARG A 1 104 ? -9.781 27.297 11.477 1 91.25 104 ARG A O 1
ATOM 811 N N . LEU A 1 105 ? -9.031 27.344 9.289 1 93.81 105 LEU A N 1
ATOM 812 C CA . LEU A 1 105 ? -9.055 25.891 9.156 1 93.81 105 LEU A CA 1
ATOM 813 C C . LEU A 1 105 ? -7.781 25.266 9.727 1 93.81 105 LEU A C 1
ATOM 815 O O . LEU A 1 105 ? -6.68 25.547 9.25 1 93.81 105 LEU A O 1
ATOM 819 N N . ALA A 1 106 ? -7.996 24.531 10.75 1 97.81 106 ALA A N 1
ATOM 820 C CA . ALA A 1 106 ? -6.883 23.859 11.414 1 97.81 106 ALA A CA 1
ATOM 821 C C . ALA A 1 106 ? -6.898 22.359 11.109 1 97.81 106 ALA A C 1
ATOM 823 O O . ALA A 1 106 ? -7.793 21.641 11.562 1 97.81 106 ALA A O 1
ATOM 824 N N . PRO A 1 107 ? -5.914 21.844 10.352 1 98.19 107 PRO A N 1
ATOM 825 C CA . PRO A 1 107 ? -5.902 20.406 10.055 1 98.19 107 PRO A CA 1
ATOM 826 C C . PRO A 1 107 ? -5.414 19.562 11.234 1 98.19 107 PRO A C 1
ATOM 828 O O . PRO A 1 107 ? -4.523 19.984 11.977 1 98.19 107 PRO A O 1
ATOM 831 N N . ARG A 1 108 ? -5.992 18.375 11.344 1 97.62 108 ARG A N 1
ATOM 832 C CA . ARG A 1 108 ? -5.641 17.438 12.391 1 97.62 108 ARG A CA 1
ATOM 833 C C . ARG A 1 108 ? -5.422 16.031 11.828 1 97.62 108 ARG A C 1
ATOM 835 O O . ARG A 1 108 ? -6.148 15.602 10.93 1 97.62 108 ARG A O 1
ATOM 842 N N . VAL A 1 109 ? -4.422 15.414 12.297 1 96.69 109 VAL A N 1
ATOM 843 C CA . VAL A 1 109 ? -4.125 14.016 12.016 1 96.69 109 VAL A CA 1
ATOM 844 C C . VAL A 1 109 ? -4.16 13.211 13.312 1 96.69 109 VAL A C 1
ATOM 846 O O . VAL A 1 109 ? -3.449 13.523 14.273 1 96.69 109 VAL A O 1
ATOM 849 N N . ASP A 1 110 ? -4.859 12.133 13.328 1 94.38 110 ASP A N 1
ATOM 850 C CA . ASP A 1 110 ? -5.094 11.414 14.57 1 94.38 110 ASP A CA 1
ATOM 851 C C . ASP A 1 110 ? -4.398 10.055 14.555 1 94.38 110 ASP A C 1
ATOM 853 O O . ASP A 1 110 ? -4.625 9.219 15.445 1 94.38 110 ASP A O 1
ATOM 857 N N . TYR A 1 111 ? -3.609 9.773 13.609 1 93.56 111 TYR A N 1
ATOM 858 C CA . TYR A 1 111 ? -2.957 8.477 13.477 1 93.56 111 TYR A CA 1
ATOM 859 C C . TYR A 1 111 ? -1.464 8.641 13.219 1 93.56 111 TYR A C 1
ATOM 861 O O . TYR A 1 111 ? -1.021 9.695 12.75 1 93.56 111 TYR A O 1
ATOM 869 N N . SER A 1 112 ? -0.713 7.668 13.531 1 92.69 112 SER A N 1
ATOM 870 C CA . SER A 1 112 ? 0.735 7.711 13.352 1 92.69 112 SER A CA 1
ATOM 871 C C . SER A 1 112 ? 1.146 7.121 12.008 1 92.69 112 SER A C 1
ATOM 873 O O . SER A 1 112 ? 2.283 7.297 11.57 1 92.69 112 SER A O 1
ATOM 875 N N . GLY A 1 113 ? 0.221 6.473 11.445 1 94.62 113 GLY A N 1
ATOM 876 C CA . GLY A 1 113 ? 0.467 5.82 10.164 1 94.62 113 GLY A CA 1
ATOM 877 C C . GLY A 1 113 ? -0.759 5.125 9.602 1 94.62 113 GLY A C 1
ATOM 878 O O . GLY A 1 113 ? -1.881 5.383 10.047 1 94.62 113 GLY A O 1
ATOM 879 N N . VAL A 1 114 ? -0.505 4.371 8.57 1 95.12 114 VAL A N 1
ATOM 880 C CA . VAL A 1 114 ? -1.586 3.6 7.969 1 95.12 114 VAL A CA 1
ATOM 881 C C . VAL A 1 114 ? -1.181 2.131 7.867 1 95.12 114 VAL A C 1
ATOM 883 O O . VAL A 1 114 ? 0.009 1.807 7.875 1 95.12 114 VAL A O 1
ATOM 886 N N . GLU A 1 115 ? -2.158 1.251 7.809 1 95.38 115 GLU A N 1
ATOM 887 C CA . GLU A 1 115 ? -1.946 -0.171 7.555 1 95.38 115 GLU A CA 1
ATOM 888 C C . GLU A 1 115 ? -2.891 -0.685 6.473 1 95.38 115 GLU A C 1
ATOM 890 O O . GLU A 1 115 ? -4.055 -0.28 6.41 1 95.38 115 GLU A O 1
ATOM 895 N N . LEU A 1 116 ? -2.391 -1.488 5.641 1 95.62 116 LEU A N 1
ATOM 896 C CA . LEU A 1 116 ? -3.127 -2.037 4.508 1 95.62 116 LEU A CA 1
ATOM 897 C C . LEU A 1 116 ? -2.984 -3.555 4.449 1 95.62 116 LEU A C 1
ATOM 899 O O . LEU A 1 116 ? -1.888 -4.086 4.641 1 95.62 116 LEU A O 1
ATOM 903 N N . GLU A 1 117 ? -4.074 -4.207 4.238 1 92.12 117 GLU A N 1
ATOM 904 C CA . GLU A 1 117 ? -4.07 -5.629 3.906 1 92.12 117 GLU A CA 1
ATOM 905 C C . GLU A 1 117 ? -4.652 -5.875 2.518 1 92.12 117 GLU A C 1
ATOM 907 O O . GLU A 1 117 ? -5.734 -5.383 2.195 1 92.12 117 GLU A O 1
ATOM 912 N N . LEU A 1 118 ? -3.91 -6.5 1.717 1 90.94 118 LEU A N 1
ATOM 913 C CA . LEU A 1 118 ? -4.367 -6.898 0.391 1 90.94 118 LEU A CA 1
ATOM 914 C C . LEU A 1 118 ? -4.445 -8.414 0.275 1 90.94 118 LEU A C 1
ATOM 916 O O . LEU A 1 118 ? -3.455 -9.109 0.514 1 90.94 118 LEU A O 1
ATOM 920 N N . ALA A 1 119 ? -5.496 -8.898 -0.035 1 85.94 119 ALA A N 1
ATOM 921 C CA . ALA A 1 119 ? -5.66 -10.328 -0.273 1 85.94 119 ALA A CA 1
ATOM 922 C C . ALA A 1 119 ? -5.52 -10.664 -1.757 1 85.94 119 ALA A C 1
ATOM 924 O O . ALA A 1 119 ? -5.891 -9.852 -2.615 1 85.94 119 ALA A O 1
ATOM 925 N N . PHE A 1 120 ? -4.809 -11.711 -2.033 1 84.12 120 PHE A N 1
ATOM 926 C CA . PHE A 1 120 ? -4.812 -12.211 -3.402 1 84.12 120 PHE A CA 1
ATOM 927 C C . PHE A 1 120 ? -6.035 -13.078 -3.656 1 84.12 120 PHE A C 1
ATOM 929 O O . PHE A 1 120 ? -6.469 -13.234 -4.801 1 84.12 120 PHE A O 1
ATOM 936 N N . HIS A 1 121 ? -6.508 -13.805 -2.6 1 69.88 121 HIS A N 1
ATOM 937 C CA . HIS A 1 121 ? -7.664 -14.695 -2.648 1 69.88 121 HIS A CA 1
ATOM 938 C C . HIS A 1 121 ? -8.508 -14.578 -1.383 1 69.88 121 HIS A C 1
ATOM 940 O O . HIS A 1 121 ? -7.996 -14.195 -0.328 1 69.88 121 HIS A O 1
ATOM 946 N N . MET B 1 1 ? 1.159 -24.781 2.924 1 52.03 1 MET B N 1
ATOM 947 C CA . MET B 1 1 ? 0.166 -24.219 3.832 1 52.03 1 MET B CA 1
ATOM 948 C C . MET B 1 1 ? 0.153 -22.703 3.742 1 52.03 1 MET B C 1
ATOM 950 O O . MET B 1 1 ? 1.202 -22.078 3.588 1 52.03 1 MET B O 1
ATOM 954 N N . MET B 1 2 ? -0.902 -22.141 3.342 1 65.12 2 MET B N 1
ATOM 955 C CA . MET B 1 2 ? -0.978 -20.688 3.209 1 65.12 2 MET B CA 1
ATOM 956 C C . MET B 1 2 ? -0.742 -20.016 4.551 1 65.12 2 MET B C 1
ATOM 958 O O . MET B 1 2 ? -1.301 -20.422 5.57 1 65.12 2 MET B O 1
ATOM 962 N N . SER B 1 3 ? 0.472 -19.391 4.801 1 66.19 3 SER B N 1
ATOM 963 C CA . SER B 1 3 ? 0.958 -18.812 6.051 1 66.19 3 SER B CA 1
ATOM 964 C C . SER B 1 3 ? 0.353 -17.438 6.293 1 66.19 3 SER B C 1
ATOM 966 O O . SER B 1 3 ? 0.937 -16.609 7 1 66.19 3 SER B O 1
ATOM 968 N N . GLY B 1 4 ? -0.836 -17.188 5.848 1 85.69 4 GLY B N 1
ATOM 969 C CA . GLY B 1 4 ? -1.447 -15.898 6.137 1 85.69 4 GLY B CA 1
ATOM 970 C C . GLY B 1 4 ? -0.941 -14.781 5.242 1 85.69 4 GLY B C 1
ATOM 971 O O . GLY B 1 4 ? -0.653 -15.008 4.062 1 85.69 4 GLY B O 1
ATOM 972 N N . ASN B 1 5 ? -0.878 -13.523 5.652 1 91.25 5 ASN B N 1
ATOM 973 C CA . ASN B 1 5 ? -0.427 -12.383 4.867 1 91.25 5 ASN B CA 1
ATOM 974 C C . ASN B 1 5 ? 1.082 -12.18 4.977 1 91.25 5 ASN B C 1
ATOM 976 O O . ASN B 1 5 ? 1.654 -12.336 6.055 1 91.25 5 ASN B O 1
ATOM 980 N N . LEU B 1 6 ? 1.684 -11.977 3.885 1 93.31 6 LEU B N 1
ATOM 981 C CA . LEU B 1 6 ? 3.09 -11.586 3.836 1 93.31 6 LEU B CA 1
ATOM 982 C C . LEU B 1 6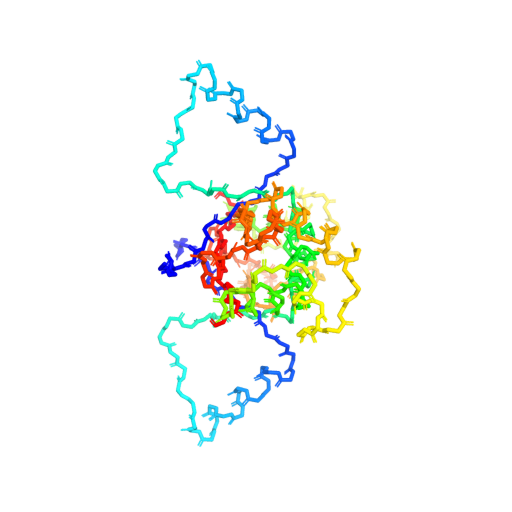 ? 3.273 -10.141 4.273 1 93.31 6 LEU B C 1
ATOM 984 O O . LEU B 1 6 ? 2.607 -9.242 3.758 1 93.31 6 LEU B O 1
ATOM 988 N N . LYS B 1 7 ? 4.16 -9.859 5.242 1 94.38 7 LYS B N 1
ATOM 989 C CA . LYS B 1 7 ? 4.453 -8.484 5.648 1 94.38 7 LYS B CA 1
ATOM 990 C C . LYS B 1 7 ? 5.438 -7.824 4.688 1 94.38 7 LYS B C 1
ATOM 992 O O . LYS B 1 7 ? 6.504 -8.375 4.406 1 94.38 7 LYS B O 1
ATOM 997 N N . ILE B 1 8 ? 5.059 -6.664 4.25 1 94.94 8 ILE B N 1
ATOM 998 C CA . ILE B 1 8 ? 5.93 -5.957 3.32 1 94.94 8 ILE B CA 1
ATOM 999 C C . ILE B 1 8 ? 6.23 -4.559 3.855 1 94.94 8 ILE B C 1
ATOM 1001 O O . ILE B 1 8 ? 5.484 -4.031 4.68 1 94.94 8 ILE B O 1
ATOM 1005 N N . GLY B 1 9 ? 7.367 -4.023 3.461 1 93.31 9 GLY B N 1
ATOM 1006 C CA . GLY B 1 9 ? 7.777 -2.676 3.824 1 93.31 9 GLY B CA 1
ATOM 1007 C C . GLY B 1 9 ? 8.109 -1.811 2.623 1 93.31 9 GLY B C 1
ATOM 1008 O O . GLY B 1 9 ? 8.195 -2.305 1.498 1 93.31 9 GLY B O 1
ATOM 1009 N N . ILE B 1 10 ? 8.25 -0.553 2.846 1 94.88 10 ILE B N 1
ATOM 1010 C CA . ILE B 1 10 ? 8.703 0.41 1.85 1 94.88 10 ILE B CA 1
ATOM 1011 C C . ILE B 1 10 ? 10.008 1.061 2.318 1 94.88 10 ILE B C 1
ATOM 1013 O O . ILE B 1 10 ? 10.078 1.587 3.432 1 94.88 10 ILE B O 1
ATOM 1017 N N . ALA B 1 11 ? 10.969 1.042 1.533 1 90.94 11 ALA B N 1
ATOM 1018 C CA . ALA B 1 11 ? 12.234 1.705 1.817 1 90.94 11 ALA B CA 1
ATOM 1019 C C . ALA B 1 11 ? 13 2.008 0.53 1 90.94 11 ALA B C 1
ATOM 1021 O O . ALA B 1 11 ? 13.023 1.188 -0.392 1 90.94 11 ALA B O 1
ATOM 1022 N N . SER B 1 12 ? 13.531 3.17 0.495 1 88.31 12 SER B N 1
ATOM 1023 C CA . SER B 1 12 ? 14.383 3.504 -0.644 1 88.31 12 SER B CA 1
ATOM 1024 C C . SER B 1 12 ? 15.586 2.576 -0.726 1 88.31 12 SER B C 1
ATOM 1026 O O . SER B 1 12 ? 15.938 1.913 0.254 1 88.31 12 SER B O 1
ATOM 1028 N N . LEU B 1 13 ? 16.172 2.561 -1.919 1 84.56 13 LEU B N 1
ATOM 1029 C CA . LEU B 1 13 ? 17.375 1.749 -2.088 1 84.56 13 LEU B CA 1
ATOM 1030 C C . LEU B 1 13 ? 18.469 2.182 -1.11 1 84.56 13 LEU B C 1
ATOM 1032 O O . LEU B 1 13 ? 19.141 1.339 -0.509 1 84.56 13 LEU B O 1
ATOM 1036 N N . ASP B 1 14 ? 18.594 3.475 -0.933 1 90.5 14 ASP B N 1
ATOM 1037 C CA . ASP B 1 14 ? 19.594 3.996 -0.014 1 90.5 14 ASP B CA 1
ATOM 1038 C C . ASP B 1 14 ? 19.281 3.598 1.427 1 90.5 14 ASP B C 1
ATOM 1040 O O . ASP B 1 14 ? 20.188 3.215 2.178 1 90.5 14 ASP B O 1
ATOM 1044 N N . ASP B 1 15 ? 18.047 3.717 1.702 1 88.38 15 ASP B N 1
ATOM 1045 C CA . ASP B 1 15 ? 17.641 3.332 3.051 1 88.38 15 ASP B CA 1
ATOM 1046 C C . ASP B 1 15 ? 17.875 1.841 3.289 1 88.38 15 ASP B C 1
ATOM 1048 O O . ASP B 1 15 ? 18.328 1.442 4.363 1 88.38 15 ASP B O 1
ATOM 1052 N N . PHE B 1 16 ? 17.562 1.107 2.344 1 82.75 16 PHE B N 1
ATOM 1053 C CA . PHE B 1 16 ? 17.75 -0.334 2.463 1 82.75 16 PHE B CA 1
ATOM 1054 C C . PHE B 1 16 ? 19.234 -0.681 2.619 1 82.75 16 PHE B C 1
ATOM 1056 O O . PHE B 1 16 ? 19.594 -1.471 3.49 1 82.75 16 PHE B O 1
ATOM 1063 N N . LYS B 1 17 ? 20.031 -0.109 1.815 1 87.5 17 LYS B N 1
ATOM 1064 C CA . LYS B 1 17 ? 21.469 -0.339 1.89 1 87.5 17 LYS B CA 1
ATOM 1065 C C . LYS B 1 17 ? 22.031 0.051 3.26 1 87.5 17 LYS B C 1
ATOM 1067 O O . LYS B 1 17 ? 22.828 -0.684 3.848 1 87.5 17 LYS B O 1
ATOM 1072 N N . ALA B 1 18 ? 21.672 1.201 3.723 1 92.12 18 ALA B N 1
ATOM 1073 C CA . ALA B 1 18 ? 22.109 1.689 5.023 1 92.12 18 ALA B CA 1
ATOM 1074 C C . ALA B 1 18 ? 21.703 0.729 6.141 1 92.12 18 ALA B C 1
ATOM 1076 O O . ALA B 1 18 ? 22.5 0.452 7.047 1 92.12 18 ALA B O 1
ATOM 1077 N N . ARG B 1 19 ? 20.516 0.229 5.984 1 87.75 19 ARG B N 1
ATOM 1078 C CA . ARG B 1 19 ? 20.031 -0.71 6.988 1 87.75 19 ARG B CA 1
ATOM 1079 C C . ARG B 1 19 ? 20.797 -2.023 6.934 1 87.75 19 ARG B C 1
ATOM 1081 O O . ARG B 1 19 ? 21.188 -2.562 7.973 1 87.75 19 ARG B O 1
ATOM 1088 N N . THR B 1 20 ? 20.969 -2.512 5.73 1 87.56 20 THR B N 1
ATOM 1089 C CA . THR B 1 20 ? 21.719 -3.748 5.539 1 87.56 20 THR B CA 1
ATOM 1090 C C . THR B 1 20 ? 23.141 -3.609 6.074 1 87.56 20 THR B C 1
ATOM 1092 O O . THR B 1 20 ? 23.641 -4.516 6.738 1 87.56 20 THR B O 1
ATOM 1095 N N . MET B 1 21 ? 23.688 -2.406 5.871 1 93.25 21 MET B N 1
ATOM 1096 C CA . MET B 1 21 ? 25.031 -2.145 6.367 1 93.25 21 MET B CA 1
ATOM 1097 C C . MET B 1 21 ? 25.047 -2.072 7.891 1 93.25 21 MET B C 1
ATOM 1099 O O . MET B 1 21 ? 25.953 -2.604 8.539 1 93.25 21 MET B O 1
ATOM 1103 N N . ALA B 1 22 ? 24.094 -1.47 8.445 1 93.5 22 ALA B N 1
ATOM 1104 C CA . ALA B 1 22 ? 24 -1.354 9.898 1 93.5 22 ALA B CA 1
ATOM 1105 C C . ALA B 1 22 ? 23.844 -2.727 10.547 1 93.5 22 ALA B C 1
ATOM 1107 O O . ALA B 1 22 ? 24.406 -2.98 11.617 1 93.5 22 ALA B O 1
ATOM 1108 N N . ILE B 1 23 ? 23.125 -3.6 9.906 1 91.5 23 ILE B N 1
ATOM 1109 C CA . ILE B 1 23 ? 22.938 -4.961 10.398 1 91.5 23 ILE B CA 1
ATOM 1110 C C . ILE B 1 23 ? 24.266 -5.719 10.32 1 91.5 23 ILE B C 1
ATOM 1112 O O . ILE B 1 23 ? 24.672 -6.387 11.273 1 91.5 23 ILE B O 1
ATOM 1116 N N . ALA B 1 24 ? 24.938 -5.609 9.211 1 93.12 24 ALA B N 1
ATOM 1117 C CA . ALA B 1 24 ? 26.219 -6.285 8.992 1 93.12 24 ALA B CA 1
ATOM 1118 C C . ALA B 1 24 ? 27.266 -5.805 9.992 1 93.12 24 ALA B C 1
ATOM 1120 O O . ALA B 1 24 ? 28.094 -6.594 10.461 1 93.12 24 ALA B O 1
ATOM 1121 N N . ARG B 1 25 ? 27.141 -4.648 10.461 1 95.5 25 ARG B N 1
ATOM 1122 C CA . ARG B 1 25 ? 28.094 -4.039 11.383 1 95.5 25 ARG B CA 1
ATOM 1123 C C . ARG B 1 25 ? 27.656 -4.227 12.828 1 95.5 25 ARG B C 1
ATOM 1125 O O . ARG B 1 25 ? 28.328 -3.773 13.758 1 95.5 25 ARG B O 1
ATOM 1132 N N . GLY B 1 26 ? 26.469 -4.812 12.922 1 92.38 26 GLY B N 1
ATOM 1133 C CA . GLY B 1 26 ? 25.969 -5.133 14.25 1 92.38 26 GLY B CA 1
ATOM 1134 C C . GLY B 1 26 ? 25.312 -3.955 14.945 1 92.38 26 GLY B C 1
ATOM 1135 O O . GLY B 1 26 ? 25.062 -3.998 16.156 1 92.38 26 GLY B O 1
ATOM 1136 N N . LYS B 1 27 ? 25.031 -2.914 14.289 1 93.69 27 LYS B N 1
ATOM 1137 C CA . LYS B 1 27 ? 24.453 -1.707 14.859 1 93.69 27 LYS B CA 1
ATOM 1138 C C . LYS B 1 27 ? 22.922 -1.813 14.922 1 93.69 27 LYS B C 1
ATOM 1140 O O . LYS B 1 27 ? 22.266 -1.059 15.648 1 93.69 27 LYS B O 1
ATOM 1145 N N . LEU B 1 28 ? 22.484 -2.734 14.062 1 87.88 28 LEU B N 1
ATOM 1146 C CA . LEU B 1 28 ? 21.031 -2.922 13.992 1 87.88 28 LEU B CA 1
ATOM 1147 C C . LEU B 1 28 ? 20.688 -4.406 13.969 1 87.88 28 LEU B C 1
ATOM 1149 O O . LEU B 1 28 ? 21.297 -5.188 13.242 1 87.88 28 LEU B O 1
ATOM 1153 N N . LYS B 1 29 ? 19.906 -4.855 14.828 1 88.69 29 LYS B N 1
ATOM 1154 C CA . LYS B 1 29 ? 19.375 -6.219 14.812 1 88.69 29 LYS B CA 1
ATOM 1155 C C . LYS B 1 29 ? 17.984 -6.27 14.211 1 88.69 29 LYS B C 1
ATOM 1157 O O . LYS B 1 29 ? 17.078 -5.578 14.68 1 88.69 29 LYS B O 1
ATOM 1162 N N . PRO B 1 30 ? 17.875 -7.035 13.203 1 84.12 30 PRO B N 1
ATOM 1163 C CA . PRO B 1 30 ? 16.516 -7.117 12.641 1 84.12 30 PRO B CA 1
ATOM 1164 C C . PRO B 1 30 ? 15.5 -7.664 13.633 1 84.12 30 PRO B C 1
ATOM 1166 O O . PRO B 1 30 ? 15.805 -8.594 14.391 1 84.12 30 PRO B O 1
ATOM 1169 N N . GLY B 1 31 ? 14.344 -6.996 13.617 1 82.25 31 GLY B N 1
ATOM 1170 C CA . GLY B 1 31 ? 13.289 -7.438 14.516 1 82.25 31 GLY B CA 1
ATOM 1171 C C . GLY B 1 31 ? 12.594 -8.703 14.047 1 82.25 31 GLY B C 1
ATOM 1172 O O . GLY B 1 31 ? 12.617 -9.023 12.852 1 82.25 31 GLY B O 1
ATOM 1173 N N . LYS B 1 32 ? 12.039 -9.461 14.961 1 80.81 32 LYS B N 1
ATOM 1174 C CA . LYS B 1 32 ? 11.336 -10.703 14.641 1 80.81 32 LYS B CA 1
ATOM 1175 C C . LYS B 1 32 ? 10.148 -10.438 13.719 1 80.81 32 LYS B C 1
ATOM 1177 O O . LYS B 1 32 ? 9.812 -11.273 12.883 1 80.81 32 LYS B O 1
ATOM 1182 N N . ASP B 1 33 ? 9.586 -9.203 13.766 1 83.75 33 ASP B N 1
ATOM 1183 C CA . ASP B 1 33 ? 8.359 -8.906 13.039 1 83.75 33 ASP B CA 1
ATOM 1184 C C . ASP B 1 33 ? 8.633 -7.977 11.852 1 83.75 33 ASP B C 1
ATOM 1186 O O . ASP B 1 33 ? 7.707 -7.375 11.305 1 83.75 33 ASP B O 1
ATOM 1190 N N . GLU B 1 34 ? 9.805 -7.977 11.445 1 87.31 34 GLU B N 1
ATOM 1191 C CA . GLU B 1 34 ? 10.156 -7.066 10.367 1 87.31 34 GLU B CA 1
ATOM 1192 C C . GLU B 1 34 ? 9.711 -7.613 9.016 1 87.31 34 GLU B C 1
ATOM 1194 O O . GLU B 1 34 ? 9.703 -8.828 8.797 1 87.31 34 GLU B O 1
ATOM 1199 N N . PRO B 1 35 ? 9.414 -6.734 8.148 1 89.81 35 PRO B N 1
ATOM 1200 C CA . PRO B 1 35 ? 9.031 -7.195 6.812 1 89.81 35 PRO B CA 1
ATOM 1201 C C . PRO B 1 35 ? 10.102 -8.055 6.152 1 89.81 35 PRO B C 1
ATOM 1203 O O . PRO B 1 35 ? 11.297 -7.785 6.312 1 89.81 35 PRO B O 1
ATOM 1206 N N . LYS B 1 36 ? 9.617 -9.07 5.418 1 84.69 36 LYS B N 1
ATOM 1207 C CA . LYS B 1 36 ? 10.523 -9.945 4.68 1 84.69 36 LYS B CA 1
ATOM 1208 C C . LYS B 1 36 ? 10.719 -9.445 3.25 1 84.69 36 LYS B C 1
ATOM 1210 O O . LYS B 1 36 ? 11.664 -9.852 2.572 1 84.69 36 LYS B O 1
ATOM 1215 N N . VAL B 1 37 ? 9.82 -8.641 2.869 1 92.06 37 VAL B N 1
ATOM 1216 C CA . VAL B 1 37 ? 9.828 -8.117 1.506 1 92.06 37 VAL B CA 1
ATOM 1217 C C . VAL B 1 37 ? 9.773 -6.594 1.534 1 92.06 37 VAL B C 1
ATOM 1219 O O . VAL B 1 37 ? 8.984 -6.012 2.289 1 92.06 37 VAL B O 1
ATOM 1222 N N . TRP B 1 38 ? 10.633 -5.984 0.666 1 92.44 38 TRP B N 1
ATOM 1223 C CA . TRP B 1 38 ? 10.719 -4.527 0.646 1 92.44 38 TRP B CA 1
ATOM 1224 C C . TRP B 1 38 ? 10.57 -3.992 -0.774 1 92.44 38 TRP B C 1
ATOM 1226 O O . TRP B 1 38 ? 11.156 -4.535 -1.713 1 92.44 38 TRP B O 1
ATOM 1236 N N . PHE B 1 39 ? 9.805 -3.018 -0.856 1 95.38 39 PHE B N 1
ATOM 1237 C CA . PHE B 1 39 ? 9.672 -2.291 -2.113 1 95.38 39 PHE B CA 1
ATOM 1238 C C . PHE B 1 39 ? 10.305 -0.908 -2.01 1 95.38 39 PHE B C 1
ATOM 1240 O O . PHE B 1 39 ? 10.273 -0.285 -0.947 1 95.38 39 PHE B O 1
ATOM 1247 N N . GLN B 1 40 ? 10.734 -0.365 -3.109 1 94.12 40 GLN B N 1
ATOM 1248 C CA . GLN B 1 40 ? 11.445 0.909 -3.117 1 94.12 40 GLN B CA 1
ATOM 1249 C C . GLN B 1 40 ? 10.484 2.074 -2.893 1 94.12 40 GLN B C 1
ATOM 1251 O O . GLN B 1 40 ? 10.898 3.15 -2.457 1 94.12 40 GLN B O 1
ATOM 1256 N N . SER B 1 41 ? 9.211 1.872 -3.277 1 95.19 41 SER B N 1
ATOM 1257 C CA . SER B 1 41 ? 8.203 2.918 -3.152 1 95.19 41 SER B CA 1
ATOM 1258 C C . SER B 1 41 ? 6.797 2.348 -3.279 1 95.19 41 SER B C 1
ATOM 1260 O O . SER B 1 41 ? 6.621 1.196 -3.686 1 95.19 41 SER B O 1
ATOM 1262 N N . LEU B 1 42 ? 5.887 3.162 -2.93 1 96.25 42 LEU B N 1
ATOM 1263 C CA . LEU B 1 42 ? 4.492 2.766 -3.113 1 96.25 42 LEU B CA 1
ATOM 1264 C C . LEU B 1 42 ? 4.16 2.627 -4.594 1 96.25 42 LEU B C 1
ATOM 1266 O O . LEU B 1 42 ? 3.35 1.777 -4.973 1 96.25 42 LEU B O 1
ATOM 1270 N N . ASP B 1 43 ? 4.852 3.416 -5.426 1 97.06 43 ASP B N 1
ATOM 1271 C CA . ASP B 1 43 ? 4.652 3.307 -6.871 1 97.06 43 ASP B CA 1
ATOM 1272 C C . ASP B 1 43 ? 5.102 1.942 -7.387 1 97.06 43 ASP B C 1
ATOM 1274 O O . ASP B 1 43 ? 4.414 1.326 -8.203 1 97.06 43 ASP B O 1
ATOM 1278 N N . VAL B 1 44 ? 6.211 1.565 -6.938 1 96.69 44 VAL B N 1
ATOM 1279 C CA . VAL B 1 44 ? 6.734 0.267 -7.352 1 96.69 44 VAL B CA 1
ATOM 1280 C C . VAL B 1 44 ? 5.82 -0.844 -6.844 1 96.69 44 VAL B C 1
ATOM 1282 O O . VAL B 1 44 ? 5.5 -1.778 -7.582 1 96.69 44 VAL B O 1
ATOM 1285 N N . LEU B 1 45 ? 5.391 -0.76 -5.598 1 97.25 45 LEU B N 1
ATOM 1286 C CA . LEU B 1 45 ? 4.441 -1.714 -5.031 1 97.25 45 LEU B CA 1
ATOM 1287 C C . LEU B 1 45 ? 3.188 -1.811 -5.895 1 97.25 45 LEU B C 1
ATOM 1289 O O . LEU B 1 45 ? 2.732 -2.912 -6.211 1 97.25 45 LEU B O 1
ATOM 1293 N N . ALA B 1 46 ? 2.65 -0.664 -6.273 1 97.31 46 ALA B N 1
ATOM 1294 C CA . ALA B 1 46 ? 1.434 -0.62 -7.082 1 97.31 46 ALA B CA 1
ATOM 1295 C C . ALA B 1 46 ? 1.642 -1.314 -8.422 1 97.31 46 ALA B C 1
ATOM 1297 O O . ALA B 1 46 ? 0.759 -2.031 -8.898 1 97.31 46 ALA B O 1
ATOM 1298 N N . LYS B 1 47 ? 2.771 -1.13 -8.984 1 97.38 47 LYS B N 1
ATOM 1299 C CA . LYS B 1 47 ? 3.072 -1.751 -10.273 1 97.38 47 LYS B CA 1
ATOM 1300 C C . LYS B 1 47 ? 3.189 -3.266 -10.133 1 97.38 47 LYS B C 1
ATOM 1302 O O . LYS B 1 47 ? 2.629 -4.012 -10.938 1 97.38 47 LYS B O 1
ATOM 1307 N N . VAL B 1 48 ? 3.891 -3.707 -9.125 1 97.38 48 VAL B N 1
ATOM 1308 C CA . VAL B 1 48 ? 4.16 -5.129 -8.93 1 97.38 48 VAL B CA 1
ATOM 1309 C C . VAL B 1 48 ? 2.881 -5.844 -8.508 1 97.38 48 VAL B C 1
ATOM 1311 O O . VAL B 1 48 ? 2.641 -6.988 -8.898 1 97.38 48 VAL B O 1
ATOM 1314 N N . LEU B 1 49 ? 2.088 -5.121 -7.738 1 97.12 49 LEU B N 1
ATOM 1315 C CA . LEU B 1 49 ? 0.847 -5.715 -7.258 1 97.12 49 LEU B CA 1
ATOM 1316 C C . LEU B 1 49 ? -0.357 -5.125 -7.984 1 97.12 49 LEU B C 1
ATOM 1318 O O . LEU B 1 49 ? -1.378 -4.824 -7.359 1 97.12 49 LEU B O 1
ATOM 1322 N N . SER B 1 50 ? -0.191 -4.855 -9.242 1 95.94 50 SER B N 1
ATOM 1323 C CA . SER B 1 50 ? -1.314 -4.445 -10.078 1 95.94 50 SER B CA 1
ATOM 1324 C C . SER B 1 50 ? -2.469 -5.438 -9.977 1 95.94 50 SER B C 1
ATOM 1326 O O . SER B 1 50 ? -2.281 -6.57 -9.531 1 95.94 50 SER B O 1
ATOM 1328 N N . PRO B 1 51 ? -3.686 -5.117 -10.352 1 94.25 51 PRO B N 1
ATOM 1329 C CA . PRO B 1 51 ? -4.809 -6.059 -10.312 1 94.25 51 PRO B CA 1
ATOM 1330 C C . PRO B 1 51 ? -4.527 -7.348 -11.078 1 94.25 51 PRO B C 1
ATOM 1332 O O . PRO B 1 51 ? -4.82 -8.438 -10.594 1 94.25 51 PRO B O 1
ATOM 1335 N N . ALA B 1 52 ? -3.924 -7.223 -12.234 1 95.38 52 ALA B N 1
ATOM 1336 C CA . ALA B 1 52 ? -3.598 -8.398 -13.031 1 95.38 52 ALA B CA 1
ATOM 1337 C C . ALA B 1 52 ? -2.588 -9.289 -12.32 1 95.38 52 ALA B C 1
ATOM 1339 O O . ALA B 1 52 ? -2.717 -10.516 -12.328 1 95.38 52 ALA B O 1
ATOM 1340 N N . ASN B 1 53 ? -1.611 -8.641 -11.672 1 97.06 53 ASN B N 1
ATOM 1341 C CA . ASN B 1 53 ? -0.586 -9.414 -10.977 1 97.06 53 ASN B CA 1
ATOM 1342 C C . ASN B 1 53 ? -1.138 -10.07 -9.719 1 97.06 53 ASN B C 1
ATOM 1344 O O . ASN B 1 53 ? -0.742 -11.188 -9.367 1 97.06 53 ASN B O 1
ATOM 1348 N N . ARG B 1 54 ? -2.008 -9.422 -9.07 1 96.31 54 ARG B N 1
ATOM 1349 C CA . ARG B 1 54 ? -2.652 -10.016 -7.91 1 96.31 54 ARG B CA 1
ATOM 1350 C C . ARG B 1 54 ? -3.488 -11.227 -8.312 1 96.31 54 ARG B C 1
ATOM 1352 O O . ARG B 1 54 ? -3.496 -12.242 -7.609 1 96.31 54 ARG B O 1
ATOM 1359 N N . GLN B 1 55 ? -4.172 -11.086 -9.398 1 95.88 55 GLN B N 1
ATOM 1360 C CA . GLN B 1 55 ? -4.934 -12.219 -9.906 1 95.88 55 GLN B CA 1
ATOM 1361 C C . GLN B 1 55 ? -4.012 -13.391 -10.242 1 95.88 55 GLN B C 1
ATOM 1363 O O . GLN B 1 55 ? -4.352 -14.547 -9.984 1 95.88 55 GLN B O 1
ATOM 1368 N N . LEU B 1 56 ? -2.941 -13.062 -10.828 1 97.88 56 LEU B N 1
ATOM 1369 C CA . LEU B 1 56 ? -1.959 -14.086 -11.164 1 97.88 56 LEU B CA 1
ATOM 1370 C C . LEU B 1 56 ? -1.463 -14.797 -9.914 1 97.88 56 LEU B C 1
ATOM 1372 O O . LEU B 1 56 ? -1.391 -16.031 -9.875 1 97.88 56 LEU B O 1
ATOM 1376 N N . LEU B 1 57 ? -1.114 -14.016 -8.875 1 97.56 57 LEU B N 1
ATOM 1377 C CA . LEU B 1 57 ? -0.662 -14.586 -7.605 1 97.56 57 LEU B CA 1
ATOM 1378 C C . LEU B 1 57 ? -1.734 -15.477 -6.996 1 97.56 57 LEU B C 1
ATOM 1380 O O . LEU B 1 57 ? -1.432 -16.562 -6.492 1 97.56 57 LEU B O 1
ATOM 1384 N N . ALA B 1 58 ? -2.967 -15.062 -7.059 1 96.25 58 ALA B N 1
ATOM 1385 C CA . ALA B 1 58 ? -4.086 -15.852 -6.543 1 96.25 58 ALA B CA 1
ATOM 1386 C C . ALA B 1 58 ? -4.215 -17.172 -7.289 1 96.25 58 ALA B C 1
ATOM 1388 O O . ALA B 1 58 ? -4.402 -18.234 -6.672 1 96.25 58 ALA B O 1
ATOM 1389 N N . LEU B 1 59 ? -4.156 -17.109 -8.562 1 97.5 59 LEU B N 1
ATOM 1390 C CA . LEU B 1 59 ? -4.281 -18.297 -9.398 1 97.5 59 LEU B CA 1
ATOM 1391 C C . LEU B 1 59 ? -3.184 -19.297 -9.07 1 97.5 59 LEU B C 1
ATOM 1393 O O . LEU B 1 59 ? -3.447 -20.5 -8.969 1 97.5 59 LEU B O 1
ATOM 1397 N N . ILE B 1 60 ? -1.984 -18.797 -8.93 1 97.75 60 ILE B N 1
ATOM 1398 C CA . ILE B 1 60 ? -0.858 -19.672 -8.609 1 97.75 60 ILE B CA 1
ATOM 1399 C C . ILE B 1 60 ? -1.084 -20.328 -7.246 1 97.75 60 ILE B C 1
ATOM 1401 O O . ILE B 1 60 ? -0.863 -21.531 -7.086 1 97.75 60 ILE B O 1
ATOM 1405 N N . ALA B 1 61 ? -1.502 -19.547 -6.316 1 95.69 61 ALA B N 1
ATOM 1406 C CA . ALA B 1 61 ? -1.756 -20.078 -4.98 1 95.69 61 ALA B CA 1
ATOM 1407 C C . ALA B 1 61 ? -2.842 -21.141 -5.008 1 95.69 61 ALA B C 1
ATOM 1409 O O . ALA B 1 61 ? -2.768 -22.141 -4.277 1 95.69 61 ALA B O 1
ATOM 1410 N N . GLU B 1 62 ? -3.795 -20.953 -5.84 1 95.06 62 GLU B N 1
ATOM 1411 C CA . GLU B 1 62 ? -4.965 -21.828 -5.898 1 95.06 62 GLU B CA 1
ATOM 1412 C C . GLU B 1 62 ? -4.66 -23.109 -6.668 1 95.06 62 GLU B C 1
ATOM 1414 O O . GLU B 1 62 ? -5.156 -24.188 -6.316 1 95.06 62 GLU B O 1
ATOM 1419 N N . THR B 1 63 ? -3.867 -23.031 -7.695 1 96.12 63 THR B N 1
ATOM 1420 C CA . THR B 1 63 ? -3.811 -24.156 -8.625 1 96.12 63 THR B CA 1
ATOM 1421 C C . THR B 1 63 ? -2.443 -24.828 -8.57 1 96.12 63 THR B C 1
ATOM 1423 O O . THR B 1 63 ? -2.264 -25.922 -9.117 1 96.12 63 THR B O 1
ATOM 1426 N N . ASN B 1 64 ? -1.437 -24.141 -8.016 1 96.06 64 ASN B N 1
ATOM 1427 C CA . ASN B 1 64 ? -0.086 -24.688 -7.93 1 96.06 64 ASN B CA 1
ATOM 1428 C C . ASN B 1 64 ? 0.378 -25.25 -9.273 1 96.06 64 ASN B C 1
ATOM 1430 O O . ASN B 1 64 ? 0.746 -26.422 -9.367 1 96.06 64 ASN B O 1
ATOM 1434 N N . PRO B 1 65 ? 0.404 -24.422 -10.273 1 97.5 65 PRO B N 1
ATOM 1435 C CA . PRO B 1 65 ? 0.785 -24.922 -11.594 1 97.5 65 PRO B CA 1
ATOM 1436 C C . PRO B 1 65 ? 2.178 -25.562 -11.609 1 97.5 65 PRO B C 1
ATOM 1438 O O . PRO B 1 65 ? 3.078 -25.078 -10.906 1 97.5 65 PRO B O 1
ATOM 1441 N N . GLU B 1 66 ? 2.406 -26.5 -12.461 1 96.81 66 GLU B N 1
ATOM 1442 C CA . GLU B 1 66 ? 3.641 -27.281 -12.492 1 96.81 66 GLU B CA 1
ATOM 1443 C C . GLU B 1 66 ? 4.664 -26.641 -13.438 1 96.81 66 GLU B C 1
ATOM 1445 O O . GLU B 1 66 ? 5.816 -27.078 -13.484 1 96.81 66 GLU B O 1
ATOM 1450 N N . SER B 1 67 ? 4.191 -25.688 -14.242 1 97.25 67 SER B N 1
ATOM 1451 C CA . SER B 1 67 ? 5.102 -25.062 -15.195 1 97.25 67 SER B CA 1
ATOM 1452 C C . SER B 1 67 ? 4.559 -23.719 -15.688 1 97.25 67 SER B C 1
ATOM 1454 O O . SER B 1 67 ? 3.387 -23.406 -15.477 1 97.25 67 SER B O 1
ATOM 1456 N N . LEU B 1 68 ? 5.473 -22.922 -16.312 1 97.56 68 LEU B N 1
ATOM 1457 C CA . LEU B 1 68 ? 5.051 -21.672 -16.953 1 97.56 68 LEU B CA 1
ATOM 1458 C C . LEU B 1 68 ? 4.098 -21.938 -18.109 1 97.56 68 LEU B C 1
ATOM 1460 O O . LEU B 1 68 ? 3.188 -21.156 -18.359 1 97.56 68 LEU B O 1
ATOM 1464 N N . GLU B 1 69 ? 4.277 -23.047 -18.75 1 97.5 69 GLU B N 1
ATOM 1465 C CA . GLU B 1 69 ? 3.398 -23.438 -19.859 1 97.5 69 GLU B CA 1
ATOM 1466 C C . GLU B 1 69 ? 1.974 -23.688 -19.359 1 97.5 69 GLU B C 1
ATOM 1468 O O . GLU B 1 69 ? 1.011 -23.219 -19.984 1 97.5 69 GLU B O 1
ATOM 1473 N N . GLU B 1 70 ? 1.902 -24.391 -18.297 1 97.62 70 GLU B N 1
ATOM 1474 C CA . GLU B 1 70 ? 0.586 -24.625 -17.703 1 97.62 70 GLU B CA 1
ATOM 1475 C C . GLU B 1 70 ? -0.078 -23.328 -17.281 1 97.62 70 GLU B C 1
ATOM 1477 O O . GLU B 1 70 ? -1.272 -23.125 -17.516 1 97.62 70 GLU B O 1
ATOM 1482 N N . LEU B 1 71 ? 0.697 -22.453 -16.688 1 98 71 LEU B N 1
ATOM 1483 C CA . LEU B 1 71 ? 0.186 -21.156 -16.266 1 98 71 LEU B CA 1
ATOM 1484 C C . LEU B 1 71 ? -0.279 -20.344 -17.469 1 98 71 LEU B C 1
ATOM 1486 O O . LEU B 1 71 ? -1.298 -19.641 -17.391 1 98 71 LEU B O 1
ATOM 1490 N N . SER B 1 72 ? 0.438 -20.391 -18.516 1 98.38 72 SER B N 1
ATOM 1491 C CA . SER B 1 72 ? 0.068 -19.719 -19.75 1 98.38 72 SER B CA 1
ATOM 1492 C C . SER B 1 72 ? -1.283 -20.203 -20.266 1 98.38 72 SER B C 1
ATOM 1494 O O . SER B 1 72 ? -2.125 -19.406 -20.672 1 98.38 72 SER B O 1
ATOM 1496 N N . GLN B 1 73 ? -1.51 -21.438 -20.234 1 98.12 73 GLN B N 1
ATOM 1497 C CA . GLN B 1 73 ? -2.777 -22.016 -20.672 1 98.12 73 GLN B CA 1
ATOM 1498 C C . GLN B 1 73 ? -3.93 -21.547 -19.797 1 98.12 73 GLN B C 1
ATOM 1500 O O . GLN B 1 73 ? -5.008 -21.219 -20.297 1 98.12 73 GLN B O 1
ATOM 1505 N N . LYS B 1 74 ? -3.65 -21.453 -18.562 1 97.62 74 LYS B N 1
ATOM 1506 C CA . LYS B 1 74 ? -4.688 -21.078 -17.609 1 97.62 74 LYS B CA 1
ATOM 1507 C C . LYS B 1 74 ? -5.008 -19.578 -17.703 1 97.62 74 LYS B C 1
ATOM 1509 O O . LYS B 1 74 ? -6.125 -19.172 -17.391 1 97.62 74 LYS B O 1
ATOM 1514 N N . THR B 1 75 ? -4 -18.797 -18.062 1 97.62 75 THR B N 1
ATOM 1515 C CA . THR B 1 75 ? -4.176 -17.344 -17.984 1 97.62 75 THR B CA 1
ATOM 1516 C C . THR B 1 75 ? -4.367 -16.75 -19.391 1 97.62 75 THR B C 1
ATOM 1518 O O . THR B 1 75 ? -4.832 -15.625 -19.531 1 97.62 75 THR B O 1
ATOM 1521 N N . GLY B 1 76 ? -3.85 -17.422 -20.375 1 97.81 76 GLY B N 1
ATOM 1522 C CA . GLY B 1 76 ? -3.838 -16.891 -21.719 1 97.81 76 GLY B CA 1
ATOM 1523 C C . GLY B 1 76 ? -2.688 -15.945 -21.984 1 97.81 76 GLY B C 1
ATOM 1524 O O . GLY B 1 76 ? -2.605 -15.336 -23.047 1 97.81 76 GLY B O 1
ATOM 1525 N N . ARG B 1 77 ? -1.872 -15.805 -21.031 1 97.81 77 ARG B N 1
ATOM 1526 C CA . ARG B 1 77 ? -0.709 -14.938 -21.188 1 97.81 77 ARG B CA 1
ATOM 1527 C C . ARG B 1 77 ? 0.458 -15.688 -21.812 1 97.81 77 ARG B C 1
ATOM 1529 O O . ARG B 1 77 ? 0.637 -16.875 -21.578 1 97.81 77 ARG B O 1
ATOM 1536 N N . ALA B 1 78 ? 1.271 -14.906 -22.531 1 98.38 78 ALA B N 1
ATOM 1537 C CA . ALA B 1 78 ? 2.455 -15.508 -23.141 1 98.38 78 ALA B CA 1
ATOM 1538 C C . ALA B 1 78 ? 3.455 -15.945 -22.078 1 98.38 78 ALA B C 1
ATOM 1540 O O . ALA B 1 78 ? 3.668 -15.25 -21.094 1 98.38 78 ALA B O 1
ATOM 1541 N N . VAL B 1 79 ? 4.098 -17.109 -22.344 1 98.06 79 VAL B N 1
ATOM 1542 C CA . VAL B 1 79 ? 5.062 -17.688 -21.406 1 98.06 79 VAL B CA 1
ATOM 1543 C C . VAL B 1 79 ? 6.188 -16.688 -21.141 1 98.06 79 VAL B C 1
ATOM 1545 O O . VAL B 1 79 ? 6.629 -16.531 -20 1 98.06 79 VAL B O 1
ATOM 1548 N N . SER B 1 80 ? 6.645 -16.016 -22.156 1 98 80 SER B N 1
ATOM 1549 C CA . SER B 1 80 ? 7.738 -15.055 -22.016 1 98 80 SER B CA 1
ATOM 1550 C C . SER B 1 80 ? 7.355 -13.922 -21.062 1 98 80 SER B C 1
ATOM 1552 O O . SER B 1 80 ? 8.156 -13.523 -20.219 1 98 80 SER B O 1
ATOM 1554 N N . ASN B 1 81 ? 6.16 -13.383 -21.234 1 97.94 81 ASN B N 1
ATOM 1555 C CA . ASN B 1 81 ? 5.66 -12.32 -20.375 1 97.94 81 ASN B CA 1
ATOM 1556 C C . ASN B 1 81 ? 5.488 -12.797 -18.938 1 97.94 81 ASN B C 1
ATOM 1558 O O . ASN B 1 81 ? 5.844 -12.086 -17.984 1 97.94 81 ASN B O 1
ATOM 1562 N N . LEU B 1 82 ? 4.961 -13.977 -18.797 1 98.56 82 LEU B N 1
ATOM 1563 C CA . LEU B 1 82 ? 4.805 -14.555 -17.469 1 98.56 82 LEU B CA 1
ATOM 1564 C C . LEU B 1 82 ? 6.16 -14.734 -16.797 1 98.56 82 LEU B C 1
ATOM 1566 O O . LEU B 1 82 ? 6.309 -14.422 -15.609 1 98.56 82 LEU B O 1
ATOM 1570 N N . SER B 1 83 ? 7.074 -15.25 -17.531 1 98.12 83 SER B N 1
ATOM 1571 C CA . SER B 1 83 ? 8.406 -15.469 -16.969 1 98.12 83 SER B CA 1
AT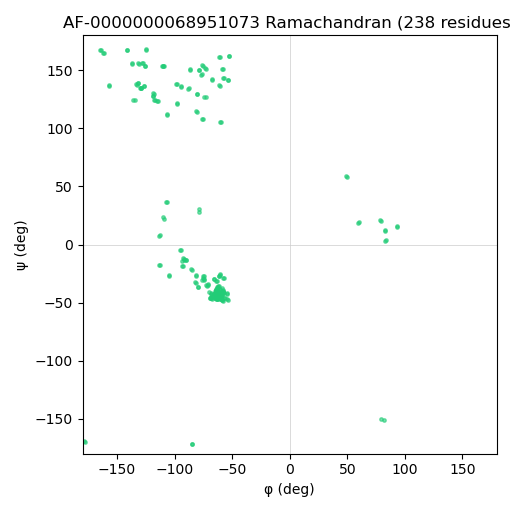OM 1572 C C . SER B 1 83 ? 9.016 -14.164 -16.469 1 98.12 83 SER B C 1
ATOM 1574 O O . SER B 1 83 ? 9.508 -14.094 -15.336 1 98.12 83 SER B O 1
ATOM 1576 N N . ARG B 1 84 ? 8.945 -13.156 -17.266 1 98.31 84 ARG B N 1
ATOM 1577 C CA . ARG B 1 84 ? 9.477 -11.859 -16.859 1 98.31 84 ARG B CA 1
ATOM 1578 C C . ARG B 1 84 ? 8.773 -11.336 -15.609 1 98.31 84 ARG B C 1
ATOM 1580 O O . ARG B 1 84 ? 9.43 -10.898 -14.664 1 98.31 84 ARG B O 1
ATOM 1587 N N . THR B 1 85 ? 7.453 -11.414 -15.594 1 98.31 85 THR B N 1
ATOM 1588 C CA . THR B 1 85 ? 6.652 -10.945 -14.469 1 98.31 85 THR B CA 1
ATOM 1589 C C . THR B 1 85 ? 6.996 -11.727 -13.195 1 98.31 85 THR B C 1
ATOM 1591 O O . THR B 1 85 ? 7.23 -11.133 -12.141 1 98.31 85 THR B O 1
ATOM 1594 N N . LEU B 1 86 ? 7.094 -13.031 -13.336 1 98.56 86 LEU B N 1
ATOM 1595 C CA . LEU B 1 86 ? 7.297 -13.883 -12.172 1 98.56 86 LEU B CA 1
ATOM 1596 C C . LEU B 1 86 ? 8.727 -13.781 -11.656 1 98.56 86 LEU B C 1
ATOM 1598 O O . LEU B 1 86 ? 8.969 -13.875 -10.453 1 98.56 86 LEU B O 1
ATOM 1602 N N . ARG B 1 87 ? 9.602 -13.516 -12.57 1 98.12 87 ARG B N 1
ATOM 1603 C CA . ARG B 1 87 ? 10.969 -13.273 -12.109 1 98.12 87 ARG B CA 1
ATOM 1604 C C . ARG B 1 87 ? 11.047 -11.977 -11.305 1 98.12 87 ARG B C 1
ATOM 1606 O O . ARG B 1 87 ? 11.742 -11.914 -10.289 1 98.12 87 ARG B O 1
ATOM 1613 N N . THR B 1 88 ? 10.414 -10.984 -11.781 1 97.75 88 THR B N 1
ATOM 1614 C CA . THR B 1 88 ? 10.328 -9.75 -11.016 1 97.75 88 THR B CA 1
ATOM 1615 C C . THR B 1 88 ? 9.719 -10.008 -9.641 1 97.75 88 THR B C 1
ATOM 1617 O O . THR B 1 88 ? 10.258 -9.57 -8.625 1 97.75 88 THR B O 1
ATOM 1620 N N . MET B 1 89 ? 8.633 -10.75 -9.539 1 97.75 89 MET B N 1
ATOM 1621 C CA . MET B 1 89 ? 7.961 -11.062 -8.281 1 97.75 89 MET B CA 1
ATOM 1622 C C . MET B 1 89 ? 8.859 -11.898 -7.375 1 97.75 89 MET B C 1
ATOM 1624 O O . MET B 1 89 ? 8.844 -11.727 -6.156 1 97.75 89 MET B O 1
ATOM 1628 N N . GLU B 1 90 ? 9.562 -12.789 -7.984 1 97.5 90 GLU B N 1
ATOM 1629 C CA . GLU B 1 90 ? 10.523 -13.586 -7.227 1 97.5 90 GLU B CA 1
ATOM 1630 C C . GLU B 1 90 ? 11.609 -12.711 -6.605 1 97.5 90 GLU B C 1
ATOM 1632 O O . GLU B 1 90 ? 11.984 -12.898 -5.449 1 97.5 90 GLU B O 1
ATOM 1637 N N . GLY B 1 91 ? 12.094 -11.742 -7.387 1 95.31 91 GLY B N 1
ATOM 1638 C CA . GLY B 1 91 ? 13.086 -10.805 -6.891 1 95.31 91 GLY B CA 1
ATOM 1639 C C . GLY B 1 91 ? 12.633 -10.039 -5.664 1 95.31 91 GLY B C 1
ATOM 1640 O O . GLY B 1 91 ? 13.445 -9.68 -4.812 1 95.31 91 GLY B O 1
ATOM 1641 N N . TYR B 1 92 ? 11.344 -9.828 -5.512 1 94.88 92 TYR B N 1
ATOM 1642 C CA . TYR B 1 92 ? 10.781 -9.133 -4.355 1 94.88 92 TYR B CA 1
ATOM 1643 C C . TYR B 1 92 ? 10.438 -10.117 -3.244 1 94.88 92 TYR B C 1
ATOM 1645 O O . TYR B 1 92 ? 10.102 -9.711 -2.131 1 94.88 92 TYR B O 1
ATOM 1653 N N . GLY B 1 93 ? 10.438 -11.398 -3.59 1 94.62 93 GLY B N 1
ATOM 1654 C CA . GLY B 1 93 ? 10.141 -12.406 -2.582 1 94.62 93 GLY B CA 1
ATOM 1655 C C . GLY B 1 93 ? 8.672 -12.797 -2.539 1 94.62 93 GLY B C 1
ATOM 1656 O O . GLY B 1 93 ? 8.227 -13.453 -1.597 1 94.62 93 GLY B O 1
ATOM 1657 N N . LEU B 1 94 ? 7.875 -12.484 -3.525 1 96.44 94 LEU B N 1
ATOM 1658 C CA . LEU B 1 94 ? 6.441 -12.758 -3.533 1 96.44 94 LEU B CA 1
ATOM 1659 C C . LEU B 1 94 ? 6.164 -14.203 -3.934 1 96.44 94 LEU B C 1
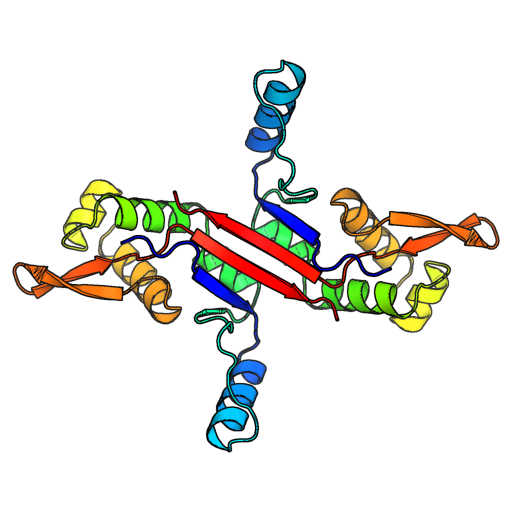ATOM 1661 O O . LEU B 1 94 ? 5.125 -14.758 -3.576 1 96.44 94 LEU B O 1
ATOM 1665 N N . ILE B 1 95 ? 7.059 -14.75 -4.672 1 97.44 95 ILE B N 1
ATOM 1666 C CA . ILE B 1 95 ? 6.945 -16.156 -5.07 1 97.44 95 ILE B CA 1
ATOM 1667 C C . ILE B 1 95 ? 8.32 -16.812 -5.047 1 97.44 95 ILE B C 1
ATOM 1669 O O . ILE B 1 95 ? 9.336 -16.141 -4.844 1 97.44 95 ILE B O 1
ATOM 1673 N N . HIS B 1 96 ? 8.359 -18.031 -5.125 1 97.38 96 HIS B N 1
ATOM 1674 C CA . HIS B 1 96 ? 9.578 -18.781 -5.422 1 97.38 96 HIS B CA 1
ATOM 1675 C C . HIS B 1 96 ? 9.305 -19.891 -6.426 1 97.38 96 HIS B C 1
ATOM 1677 O O . HIS B 1 96 ? 8.164 -20.312 -6.605 1 97.38 96 HIS B O 1
ATOM 1683 N N . PHE B 1 97 ? 10.383 -20.266 -7.102 1 97.38 97 PHE B N 1
ATOM 1684 C CA . PHE B 1 97 ? 10.258 -21.344 -8.062 1 97.38 97 PHE B CA 1
ATOM 1685 C C . PHE B 1 97 ? 10.734 -22.656 -7.449 1 97.38 97 PHE B C 1
ATOM 1687 O O . PHE B 1 97 ? 11.711 -22.688 -6.703 1 97.38 97 PHE B O 1
ATOM 1694 N N . GLU B 1 98 ? 10.023 -23.656 -7.719 1 96.69 98 GLU B N 1
ATOM 1695 C CA . GLU B 1 98 ? 10.461 -25.016 -7.461 1 96.69 98 GLU B CA 1
ATOM 1696 C C . GLU B 1 98 ? 10.727 -25.766 -8.766 1 96.69 98 GLU B C 1
ATOM 1698 O O . GLU B 1 98 ? 10.25 -25.359 -9.828 1 96.69 98 GLU B O 1
ATOM 1703 N N . GLN B 1 99 ? 11.602 -26.719 -8.594 1 92.38 99 GLN B N 1
ATOM 1704 C CA . GLN B 1 99 ? 11.812 -27.594 -9.742 1 92.38 99 GLN B CA 1
ATOM 1705 C C . GLN B 1 99 ? 10.648 -28.578 -9.898 1 92.38 99 GLN B C 1
ATOM 1707 O O . GLN B 1 99 ? 10.438 -29.438 -9.039 1 92.38 99 GLN B O 1
ATOM 1712 N N . GLY B 1 100 ? 9.898 -28.328 -10.875 1 84.38 100 GLY B N 1
ATOM 1713 C CA . GLY B 1 100 ? 8.805 -29.234 -11.188 1 84.38 100 GLY B CA 1
ATOM 1714 C C . GLY B 1 100 ? 9.234 -30.406 -12.055 1 84.38 100 GLY B C 1
ATOM 1715 O O . GLY B 1 100 ? 10.422 -30.672 -12.195 1 84.38 100 GLY B O 1
ATOM 1716 N N . PRO B 1 101 ? 8.234 -31.203 -12.531 1 86.44 101 PRO B N 1
ATOM 1717 C CA . PRO B 1 101 ? 8.531 -32.312 -13.438 1 86.44 101 PRO B CA 1
ATOM 1718 C C . PRO B 1 101 ? 9.336 -31.891 -14.656 1 86.44 101 PRO B C 1
ATOM 1720 O O . PRO B 1 101 ? 9.117 -30.797 -15.195 1 86.44 101 PRO B O 1
ATOM 1723 N N . ARG B 1 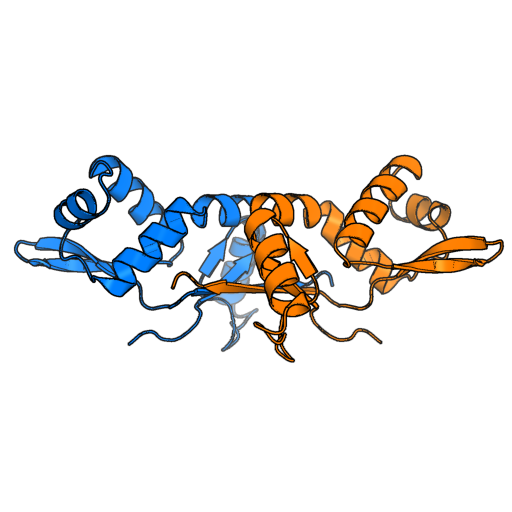102 ? 10.344 -32.75 -15.133 1 89.94 102 ARG B N 1
ATOM 1724 C CA . ARG B 1 102 ? 11.211 -32.5 -16.281 1 89.94 102 ARG B CA 1
ATOM 1725 C C . ARG B 1 102 ? 12.016 -31.234 -16.109 1 89.94 102 ARG B C 1
ATOM 1727 O O . ARG B 1 102 ? 12.25 -30.5 -17.078 1 89.94 102 ARG B O 1
ATOM 1734 N N . ARG B 1 103 ? 12.125 -30.797 -14.961 1 89.38 103 ARG B N 1
ATOM 1735 C CA . ARG B 1 103 ? 12.969 -29.688 -14.562 1 89.38 103 ARG B CA 1
ATOM 1736 C C . ARG B 1 103 ? 12.32 -28.359 -14.898 1 89.38 103 ARG B C 1
ATOM 1738 O O . ARG B 1 103 ? 13.008 -27.359 -15.141 1 89.38 103 ARG B O 1
ATOM 1745 N N . ARG B 1 104 ? 11.008 -28.453 -15.062 1 91 104 ARG B N 1
ATOM 1746 C CA . ARG B 1 104 ? 10.281 -27.234 -15.367 1 91 104 ARG B CA 1
ATOM 1747 C C . ARG B 1 104 ? 10.172 -26.328 -14.141 1 91 104 ARG B C 1
ATOM 1749 O O . ARG B 1 104 ? 10.219 -26.812 -13.008 1 91 104 ARG B O 1
ATOM 1756 N N . LEU B 1 105 ? 10.086 -25 -14.422 1 93.69 105 LEU B N 1
ATOM 1757 C CA . LEU B 1 105 ? 9.945 -24.031 -13.344 1 93.69 105 LEU B CA 1
ATOM 1758 C C . LEU B 1 105 ? 8.492 -23.953 -12.875 1 93.69 105 LEU B C 1
ATOM 1760 O O . LEU B 1 105 ? 7.605 -23.578 -13.641 1 93.69 105 LEU B O 1
ATOM 1764 N N . ALA B 1 106 ? 8.328 -24.359 -11.68 1 97.75 106 ALA B N 1
ATOM 1765 C CA . ALA B 1 106 ? 7.008 -24.344 -11.07 1 97.75 106 ALA B CA 1
ATOM 1766 C C . ALA B 1 106 ? 6.898 -23.219 -10.039 1 97.75 106 ALA B C 1
ATOM 1768 O O . ALA B 1 106 ? 7.543 -23.266 -8.992 1 97.75 106 ALA B O 1
ATOM 1769 N N . PRO B 1 107 ? 6.09 -22.172 -10.297 1 98.19 107 PRO B N 1
ATOM 1770 C CA . PRO B 1 107 ? 5.961 -21.094 -9.32 1 98.19 107 PRO B CA 1
ATOM 1771 C C . PRO B 1 107 ? 5.074 -21.469 -8.133 1 98.19 107 PRO B C 1
ATOM 1773 O O . PRO B 1 107 ? 4.09 -22.188 -8.305 1 98.19 107 PRO B O 1
ATOM 1776 N N . ARG B 1 108 ? 5.434 -20.922 -6.98 1 97.62 108 ARG B N 1
ATOM 1777 C CA . ARG B 1 108 ? 4.691 -21.156 -5.746 1 97.62 108 ARG B CA 1
ATOM 1778 C C . ARG B 1 108 ? 4.441 -19.844 -5 1 97.62 108 ARG B C 1
ATOM 1780 O O . ARG B 1 108 ? 5.316 -18.984 -4.953 1 97.62 108 ARG B O 1
ATOM 1787 N N . VAL B 1 109 ? 3.291 -19.734 -4.504 1 96.75 109 VAL B N 1
ATOM 1788 C CA . VAL B 1 109 ? 2.891 -18.641 -3.619 1 96.75 109 VAL B CA 1
ATOM 1789 C C . VAL B 1 109 ? 2.48 -19.203 -2.26 1 96.75 109 VAL B C 1
ATOM 1791 O O . VAL B 1 109 ? 1.592 -20.047 -2.178 1 96.75 109 VAL B O 1
ATOM 1794 N N . ASP B 1 110 ? 2.992 -18.672 -1.213 1 94.38 110 ASP B N 1
ATOM 1795 C CA . ASP B 1 110 ? 2.789 -19.266 0.103 1 94.38 110 ASP B CA 1
ATOM 1796 C C . ASP B 1 110 ? 1.945 -18.359 0.994 1 94.38 110 ASP B C 1
ATOM 1798 O O . ASP B 1 110 ? 1.818 -18.609 2.195 1 94.38 110 ASP B O 1
ATOM 1802 N N . TYR B 1 111 ? 1.414 -17.328 0.473 1 93.62 111 TYR B N 1
ATOM 1803 C CA . TYR B 1 111 ? 0.651 -16.375 1.263 1 93.62 111 TYR B CA 1
ATOM 1804 C C . TYR B 1 111 ? -0.688 -16.062 0.602 1 93.62 111 TYR B C 1
ATOM 1806 O O . TYR B 1 111 ? -0.85 -16.25 -0.605 1 93.62 111 TYR B O 1
ATOM 1814 N N . SER B 1 112 ? -1.623 -15.648 1.376 1 92.81 112 SER B N 1
ATOM 1815 C CA . SER B 1 112 ? -2.955 -15.336 0.868 1 92.81 112 SER B CA 1
ATOM 1816 C C . SER B 1 112 ? -3.076 -13.867 0.493 1 92.81 112 SER B C 1
ATOM 1818 O O . SER B 1 112 ? -4.027 -13.469 -0.181 1 92.81 112 SER B O 1
ATOM 1820 N N . GLY B 1 113 ? -2.135 -13.148 0.929 1 94.69 113 GLY B N 1
ATOM 1821 C CA . GLY B 1 113 ? -2.121 -11.711 0.686 1 94.69 113 GLY B CA 1
ATOM 1822 C C . GLY B 1 113 ? -0.896 -11.023 1.254 1 94.69 113 GLY B C 1
ATOM 1823 O O . GLY B 1 113 ? 0.098 -11.68 1.576 1 94.69 113 GLY B O 1
ATOM 1824 N N . VAL B 1 114 ? -0.975 -9.719 1.242 1 95.12 114 VAL B N 1
ATOM 1825 C CA . VAL B 1 114 ? 0.112 -8.93 1.812 1 95.12 114 VAL B CA 1
ATOM 1826 C C . VAL B 1 114 ? -0.448 -7.93 2.82 1 95.12 114 VAL B C 1
ATOM 1828 O O . VAL B 1 114 ? -1.631 -7.582 2.77 1 95.12 114 VAL B O 1
ATOM 1831 N N . GLU B 1 115 ? 0.39 -7.496 3.742 1 95.38 115 GLU B N 1
ATOM 1832 C CA . GLU B 1 115 ? 0.06 -6.426 4.68 1 95.38 115 GLU B CA 1
ATOM 1833 C C . GLU B 1 115 ? 1.175 -5.387 4.742 1 95.38 115 GLU B C 1
ATOM 1835 O O . GLU B 1 115 ? 2.357 -5.73 4.688 1 95.38 115 GLU B O 1
ATOM 1840 N N . LEU B 1 116 ? 0.8 -4.184 4.789 1 95.62 116 LEU B N 1
ATOM 1841 C CA . LEU B 1 116 ? 1.725 -3.057 4.797 1 95.62 116 LEU B CA 1
ATOM 1842 C C . LEU B 1 116 ? 1.401 -2.096 5.938 1 95.62 116 LEU B C 1
ATOM 1844 O O . LEU B 1 116 ? 0.233 -1.789 6.184 1 95.62 116 LEU B O 1
ATOM 1848 N N . GLU B 1 117 ? 2.412 -1.683 6.621 1 92.06 117 GLU B N 1
ATOM 1849 C CA . GLU B 1 117 ? 2.305 -0.582 7.574 1 92.06 117 GLU B CA 1
ATOM 1850 C C . GLU B 1 117 ? 3.191 0.59 7.168 1 92.06 117 GLU B C 1
ATOM 1852 O O . GLU B 1 117 ? 4.379 0.408 6.883 1 92.06 117 GLU B O 1
ATOM 1857 N N . LEU B 1 118 ? 2.613 1.7 7.047 1 90.94 118 LEU B N 1
ATOM 1858 C CA . LEU B 1 118 ? 3.346 2.93 6.766 1 90.94 118 LEU B CA 1
ATOM 1859 C C . LEU B 1 118 ? 3.24 3.906 7.93 1 90.94 118 LEU B C 1
ATOM 1861 O O . LEU B 1 118 ? 2.137 4.262 8.352 1 90.94 118 LEU B O 1
ATOM 1865 N N . ALA B 1 119 ? 4.27 4.285 8.414 1 85.81 119 ALA B N 1
ATOM 1866 C CA . ALA B 1 119 ? 4.297 5.301 9.469 1 85.81 119 ALA B CA 1
ATOM 1867 C C . ALA B 1 119 ? 4.504 6.695 8.875 1 85.81 119 ALA B C 1
ATOM 1869 O O . ALA B 1 119 ? 5.188 6.848 7.863 1 85.81 119 ALA B O 1
ATOM 1870 N N . PHE B 1 120 ? 3.75 7.621 9.359 1 83.75 120 PHE B N 1
ATOM 1871 C CA . PHE B 1 120 ? 4.043 9.008 9.008 1 83.75 120 PHE B CA 1
ATOM 1872 C C . PHE B 1 120 ? 5.164 9.562 9.875 1 83.75 120 PHE B C 1
ATOM 1874 O O . PHE B 1 120 ? 5.852 10.508 9.484 1 83.75 120 PHE B O 1
ATOM 1881 N N . HIS B 1 121 ? 5.254 9.109 11.148 1 69.69 121 HIS B N 1
ATOM 1882 C CA . HIS B 1 121 ? 6.254 9.516 12.125 1 69.69 121 HIS B CA 1
ATOM 1883 C C . HIS B 1 121 ? 6.758 8.32 12.93 1 69.69 121 HIS B C 1
ATOM 1885 O O . HIS B 1 121 ? 6.047 7.32 13.078 1 69.69 121 HIS B O 1
#

InterPro domains:
  IPR036388 Winged helix-like DNA-binding domain superfamily [G3DSA:1.10.10.10] (38-115)
  IPR036390 Winged helix DNA-binding domain superfamily [SSF46785] (38-104)
  IPR057524 Csa3, HTH domain [PF25212] (48-115)

Organism: Cupriavidus necator (strain ATCC 17699 / DSM 428 / KCTC 22496 / NCIMB 10442 / H16 / Stanier 337) (NCBI:txid381666)

pLDDT: mean 92.93, std 7.11, range [51.97, 98.62]

Sequence (242 aa):
MMSGNLKIGIASLDDFKARTMAIARGKLKPGKDEPKVWFQSLDVLAKVLSPANRQLLALIAETNPESLEELSQKTGRAVSNLSRTLRTMEGYGLIHFEQGPRRRLAPRVDYSGVELELAFHMMSGNLKIGIASLDDFKARTMAIARGKLKPGKDEPKVWFQSLDVLAKVLSPANRQLLALIAETNPESLEELSQKTGRAVSNLSRTLRTMEGYGLIHFEQGPRRRLAPRVDYSGVELELAFH

Radius of gyration: 21.1 Å; Cα contacts (8 Å, |Δi|>4): 375; chains: 2; bounding box: 58×66×44 Å

Nearest PDB structures (foldseek):
  3cuo-assembly2_C  TM=6.862E-01  e=7.037E-04  unclassified
  3e6m-assembly4_H  TM=6.507E-01  e=5.438E-02  Ruegeria pomeroyi
  5eri-assembly1_A-2  TM=6.461E-01  e=9.839E-02  Clostridioides difficile
  8rxh-assembly1_Sa  TM=4.866E-01  e=5.092E-02  Leishmania major strain Friedlin
  4rgu-assembly1_A-2  TM=4.809E-01  e=3.211E-02  Acinetobacter baylyi ADP1

Foldseek 3Di:
DAPAAAEEEEAAPVRVVVQVVCVVVVNDDDDPPDGPFYDPDVVRVCVLCPVVNVVLLQVCAVPQDQALVRSCVVNVDDSVVVVVSVVVCVVRPQWDWDQGPPRHTTIYGRHPYHDYDDDPD/DAPEAAEEEEAAPVRVVVQVVCVVVVNDDDDPPDGPFYDPDVVRVCVLCPVVNVVLLQVCAVPQDQALVRSCVVNVDDSVVVVVSVVVCVVRPQWAWDQGPPRHTTIYGRHPYHDYDDDPD